Protein AF-A0A2R6IE33-F1 (afdb_monomer_lite)

Foldseek 3Di:
DPLQVVLQVVCVVVVHPGSVVQVVVVCCVVPVADDPPDQAEAEDCDDDDDDPRYHYQHDDLVDPVSLVVVCVVLVLDVAADDQEQEEPDADDDPVPLVVRQVRQLVSLVSSVVSCLRRHAFFHKYKGKGADDDCVVVSQVVLVQFAVDWDKADDPNDDPPGSIIMIMGGGGAPDPDDAFDKDKFAQADADPVGWTWGQDVHATETERPDDHGDIFTWGWHAGGRRYTYTYGPDDD

Sequence (235 aa):
MARRDEYYNRAKQEGYRSRAAYKLRQLDREADLIDPGDTVVDLGRQRIDPIDGVETVRGDMTEADTRERVAEAVGAGEDPVVDVVLSDMAPNMTGEYSLDHARSIHLARQAFDTALTVLGPGGGFVAKVFDGQDLKEFERDVDREFEYVRRIRPDATREESSELYLVGKGRLTAPVRPGQEREVEIVDTGSEGDGIAKPEGYTLFVPGAEEGETRRVRVTDVKPNFGFAEPIDGE

pLDDT: mean 91.8, std 9.09, range [35.31, 98.69]

Structure (mmCIF, N/CA/C/O backbone):
data_AF-A0A2R6IE33-F1
#
_entry.id   AF-A0A2R6IE33-F1
#
loop_
_atom_site.group_PDB
_atom_site.id
_atom_site.type_symbol
_atom_site.label_atom_id
_atom_site.label_alt_id
_atom_site.label_comp_id
_atom_site.label_asym_id
_atom_site.label_entity_id
_atom_site.label_seq_id
_atom_site.pdbx_PDB_ins_code
_atom_site.Cartn_x
_atom_site.Cartn_y
_atom_site.Cartn_z
_atom_site.occupancy
_atom_site.B_iso_or_equiv
_atom_site.auth_seq_id
_atom_site.auth_comp_id
_atom_site.auth_asym_id
_atom_site.auth_atom_id
_atom_site.pdbx_PDB_model_num
ATOM 1 N N . MET A 1 1 ? 28.873 -10.476 -16.774 1.00 47.94 1 MET A N 1
ATOM 2 C CA . MET A 1 1 ? 28.134 -10.665 -18.053 1.00 47.94 1 MET A CA 1
ATOM 3 C C . MET A 1 1 ? 27.139 -11.842 -18.048 1.00 47.94 1 MET A C 1
ATOM 5 O O . MET A 1 1 ? 26.442 -11.988 -19.034 1.00 47.94 1 MET A O 1
ATOM 9 N N . ALA A 1 2 ? 26.984 -12.642 -16.978 1.00 55.38 2 ALA A N 1
ATOM 10 C CA . ALA A 1 2 ? 26.231 -13.910 -17.055 1.00 55.38 2 ALA A CA 1
ATOM 11 C C . ALA A 1 2 ? 24.725 -13.848 -16.681 1.00 55.38 2 ALA A C 1
ATOM 13 O O . ALA A 1 2 ? 23.913 -14.472 -17.350 1.00 55.38 2 ALA A O 1
ATOM 14 N N . ARG A 1 3 ? 24.313 -13.067 -15.667 1.00 57.12 3 ARG A N 1
ATOM 15 C CA . ARG A 1 3 ? 22.931 -13.111 -15.120 1.00 57.12 3 ARG A CA 1
ATOM 16 C C . ARG A 1 3 ? 21.904 -12.262 -15.893 1.00 57.12 3 ARG A C 1
ATOM 18 O O . ARG A 1 3 ? 20.715 -12.569 -15.921 1.00 57.12 3 ARG A O 1
ATOM 25 N N . ARG A 1 4 ? 22.353 -11.174 -16.540 1.00 57.22 4 ARG A N 1
ATOM 26 C CA . ARG A 1 4 ? 21.491 -10.256 -17.319 1.00 57.22 4 ARG A CA 1
ATOM 27 C C . ARG A 1 4 ? 20.889 -10.948 -18.537 1.00 57.22 4 ARG A C 1
ATOM 29 O O . ARG A 1 4 ? 19.701 -10.779 -18.812 1.00 57.22 4 ARG A O 1
ATOM 36 N N . ASP A 1 5 ? 21.733 -11.683 -19.246 1.00 67.56 5 ASP A N 1
ATOM 37 C CA . ASP A 1 5 ? 21.369 -12.316 -20.503 1.00 67.56 5 ASP A CA 1
ATOM 38 C C . ASP A 1 5 ? 20.505 -13.558 -20.232 1.00 67.56 5 ASP A C 1
ATOM 40 O O . ASP A 1 5 ? 19.592 -13.829 -21.001 1.00 67.56 5 ASP A O 1
ATOM 44 N N . GLU A 1 6 ? 20.675 -14.230 -19.085 1.00 82.12 6 GLU A N 1
ATOM 45 C CA . GLU A 1 6 ? 19.823 -15.348 -18.658 1.00 82.12 6 GLU A CA 1
ATOM 46 C C . GLU A 1 6 ? 18.347 -14.942 -18.520 1.00 82.12 6 GLU A C 1
ATOM 48 O O . GLU A 1 6 ? 17.508 -15.451 -19.260 1.00 82.12 6 GLU A O 1
ATOM 53 N N . TYR A 1 7 ? 18.012 -13.991 -17.636 1.00 83.31 7 TYR A N 1
ATOM 54 C CA . TYR A 1 7 ? 16.610 -13.598 -17.426 1.00 83.31 7 TYR A CA 1
ATOM 55 C C . TYR A 1 7 ? 15.988 -12.924 -18.653 1.00 83.31 7 TYR A C 1
ATOM 57 O O . TYR A 1 7 ? 14.787 -13.055 -18.880 1.00 83.31 7 TYR A O 1
ATOM 65 N N . TYR A 1 8 ? 16.782 -12.207 -19.454 1.00 83.25 8 TYR A N 1
ATOM 66 C CA . TYR A 1 8 ? 16.303 -11.642 -20.717 1.00 83.25 8 TYR A CA 1
ATOM 67 C C . TYR A 1 8 ? 15.964 -12.742 -21.733 1.00 83.25 8 TYR A C 1
ATOM 69 O O . TYR A 1 8 ? 14.868 -12.751 -22.294 1.00 83.25 8 TYR A O 1
ATOM 77 N N . ASN A 1 9 ? 16.877 -13.696 -21.940 1.00 85.62 9 ASN A N 1
ATOM 78 C CA . ASN A 1 9 ? 16.670 -14.805 -22.868 1.00 85.62 9 ASN A CA 1
ATOM 79 C C . ASN A 1 9 ? 15.521 -15.703 -22.414 1.00 85.62 9 ASN A C 1
ATOM 81 O O . ASN A 1 9 ? 14.743 -16.162 -23.248 1.00 85.62 9 ASN A O 1
ATOM 85 N N . ARG A 1 10 ? 15.400 -15.932 -21.104 1.00 88.62 10 ARG A N 1
ATOM 86 C CA . ARG A 1 10 ? 14.319 -16.718 -20.515 1.00 88.62 10 ARG A CA 1
ATOM 87 C C . ARG A 1 10 ? 12.966 -16.028 -20.680 1.00 88.62 10 ARG A C 1
ATOM 89 O O . ARG A 1 10 ? 12.035 -16.667 -21.151 1.00 88.62 10 ARG A O 1
ATOM 96 N N . ALA A 1 11 ? 12.889 -14.716 -20.424 1.00 89.75 11 ALA A N 1
ATOM 97 C CA . ALA A 1 11 ? 11.672 -13.935 -20.657 1.00 89.75 11 ALA A CA 1
ATOM 98 C C . ALA A 1 11 ? 11.198 -14.074 -22.107 1.00 89.75 11 ALA A C 1
ATOM 100 O O . ALA A 1 11 ? 10.036 -14.373 -22.351 1.00 89.75 11 ALA A O 1
ATOM 101 N N . LYS A 1 12 ? 12.121 -13.940 -23.067 1.00 87.31 12 LYS A N 1
ATOM 102 C CA . LYS A 1 12 ? 11.813 -14.087 -24.492 1.00 87.31 12 LYS A CA 1
ATOM 103 C C . LYS A 1 12 ? 11.342 -15.502 -24.857 1.00 87.31 12 LYS A C 1
ATOM 105 O O . LYS A 1 12 ? 10.429 -15.632 -25.663 1.00 87.31 12 LYS A O 1
ATOM 110 N N . GLN A 1 13 ? 11.955 -16.543 -24.287 1.00 91.25 13 GLN A N 1
ATOM 111 C CA . GLN A 1 13 ? 11.557 -17.943 -24.507 1.00 91.25 13 GLN A CA 1
ATOM 112 C C . GLN A 1 13 ? 10.179 -18.262 -23.913 1.00 91.25 13 GLN A C 1
ATOM 114 O O . GLN A 1 13 ? 9.416 -19.004 -24.520 1.00 91.25 13 GLN A O 1
ATOM 119 N N . GLU A 1 14 ? 9.858 -17.684 -22.756 1.0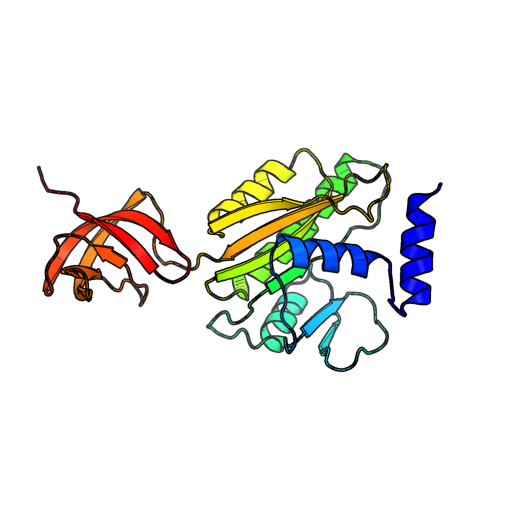0 92.19 14 GLU A N 1
ATOM 120 C CA . GLU A 1 14 ? 8.578 -17.864 -22.057 1.00 92.19 14 GLU A CA 1
ATOM 121 C C . GLU A 1 14 ? 7.487 -16.885 -22.547 1.00 92.19 14 GLU A C 1
ATOM 123 O O . GLU A 1 14 ? 6.371 -16.903 -22.039 1.00 92.19 14 GLU A O 1
ATOM 128 N N . GLY A 1 15 ? 7.782 -16.037 -23.542 1.00 90.06 15 GLY A N 1
ATOM 129 C CA . GLY A 1 15 ? 6.819 -15.098 -24.131 1.00 90.06 15 GLY A CA 1
ATOM 130 C C . GLY A 1 15 ? 6.556 -13.830 -23.309 1.00 90.06 15 GLY A C 1
ATOM 131 O O . GLY A 1 15 ? 5.663 -13.054 -23.644 1.00 90.06 15 GLY A O 1
ATOM 132 N N . TYR A 1 16 ? 7.336 -13.570 -22.257 1.00 91.62 16 TYR A N 1
ATOM 133 C CA . TYR A 1 16 ? 7.242 -12.333 -21.486 1.00 91.62 16 TYR A CA 1
ATOM 134 C C . TYR A 1 16 ? 7.828 -11.141 -22.249 1.00 91.62 16 TYR A C 1
ATOM 136 O O . TYR A 1 16 ? 8.887 -11.219 -22.876 1.00 91.62 16 TYR A O 1
ATOM 144 N N . ARG A 1 17 ? 7.179 -9.980 -22.103 1.00 89.94 17 ARG A N 1
ATOM 145 C CA . ARG A 1 17 ? 7.612 -8.710 -22.716 1.00 89.94 17 ARG A CA 1
ATOM 146 C C . ARG A 1 17 ? 8.948 -8.204 -22.172 1.00 89.94 17 ARG A C 1
ATOM 148 O O . ARG A 1 17 ? 9.678 -7.506 -22.871 1.00 89.94 17 ARG A O 1
ATOM 155 N N . SER A 1 18 ? 9.276 -8.525 -20.919 1.00 89.50 18 SER A N 1
ATOM 156 C CA . SER A 1 18 ? 10.546 -8.145 -20.303 1.00 89.50 18 SER A CA 1
ATOM 157 C C . SER A 1 18 ? 10.909 -9.056 -19.128 1.00 89.50 18 SER A C 1
ATOM 159 O O . SER A 1 18 ? 10.069 -9.759 -18.569 1.00 89.50 18 SER A O 1
ATOM 161 N N . ARG A 1 19 ? 12.171 -8.983 -18.686 1.00 88.38 19 ARG A N 1
ATOM 162 C CA . ARG A 1 19 ? 12.639 -9.668 -17.469 1.00 88.38 19 ARG A CA 1
ATOM 163 C C . ARG A 1 19 ? 12.003 -9.149 -16.172 1.00 88.38 19 ARG A C 1
ATOM 165 O O . ARG A 1 19 ? 12.166 -9.796 -15.143 1.00 88.38 19 ARG A O 1
ATOM 172 N N . ALA A 1 20 ? 11.324 -7.995 -16.197 1.00 89.38 20 ALA A N 1
ATOM 173 C CA . ALA A 1 20 ? 10.632 -7.465 -15.021 1.00 89.38 20 ALA A CA 1
ATOM 174 C C . ALA A 1 20 ? 9.531 -8.422 -14.537 1.00 89.38 20 ALA A C 1
ATOM 176 O O . ALA A 1 20 ? 9.286 -8.494 -13.339 1.00 89.38 20 ALA A O 1
ATOM 177 N N . ALA A 1 21 ? 8.986 -9.260 -15.429 1.00 91.88 21 ALA A N 1
ATOM 178 C CA . ALA A 1 21 ? 8.075 -10.341 -15.061 1.00 91.88 21 ALA A CA 1
ATOM 179 C C . ALA A 1 21 ? 8.658 -11.271 -13.977 1.00 91.88 21 ALA A C 1
ATOM 181 O O . ALA A 1 21 ? 7.942 -11.677 -13.068 1.00 91.88 21 ALA A O 1
ATOM 182 N N . TYR A 1 22 ? 9.965 -11.569 -13.997 1.00 91.44 22 TYR A N 1
ATOM 183 C CA . TYR A 1 22 ? 10.589 -12.385 -12.944 1.00 91.44 22 TYR A CA 1
ATOM 184 C C . TYR A 1 22 ? 10.709 -11.654 -11.611 1.00 91.44 22 TYR A C 1
ATOM 186 O O . TYR A 1 22 ? 10.635 -12.300 -10.570 1.00 91.44 22 TYR A O 1
ATOM 194 N N . LYS A 1 23 ? 10.882 -10.327 -11.639 1.00 91.25 23 LYS A N 1
ATOM 195 C CA . LYS A 1 23 ? 10.888 -9.510 -10.423 1.00 91.25 23 LYS A CA 1
ATOM 196 C C . LYS A 1 23 ? 9.501 -9.524 -9.794 1.00 91.25 23 LYS A C 1
ATOM 198 O O . LYS A 1 23 ? 9.392 -9.848 -8.623 1.00 91.25 23 LYS A O 1
ATOM 203 N N . LEU A 1 24 ? 8.456 -9.290 -10.593 1.00 92.75 24 LEU A N 1
ATOM 204 C CA . LEU A 1 24 ? 7.069 -9.372 -10.136 1.00 92.75 24 LEU A CA 1
ATOM 205 C C . LEU A 1 24 ? 6.745 -10.747 -9.541 1.00 92.75 24 LEU A C 1
ATOM 207 O O . LEU A 1 24 ? 6.270 -10.821 -8.420 1.00 92.75 24 LEU A O 1
ATOM 211 N N . ARG A 1 25 ? 7.099 -11.841 -10.228 1.00 93.25 25 ARG A N 1
ATOM 212 C CA . ARG A 1 25 ? 6.894 -13.208 -9.709 1.00 93.25 25 ARG A CA 1
ATOM 213 C C . ARG A 1 25 ? 7.647 -13.497 -8.411 1.00 93.25 25 ARG A C 1
ATOM 215 O O . ARG A 1 25 ? 7.247 -14.381 -7.660 1.00 93.25 25 ARG A O 1
ATOM 222 N N . GLN A 1 26 ? 8.785 -12.844 -8.189 1.00 93.81 26 GLN A N 1
ATOM 223 C CA . GLN A 1 26 ? 9.501 -12.946 -6.923 1.00 93.81 26 GLN A CA 1
ATOM 224 C C . GLN A 1 26 ? 8.787 -12.140 -5.834 1.00 93.81 26 GLN A C 1
ATOM 226 O O . GLN A 1 26 ? 8.552 -12.681 -4.761 1.00 93.81 26 GLN A O 1
ATOM 231 N N . LEU A 1 27 ? 8.430 -10.886 -6.123 1.00 94.94 27 LEU A N 1
ATOM 232 C CA . LEU A 1 27 ? 7.709 -10.009 -5.199 1.00 94.94 27 LEU A CA 1
ATOM 233 C C . LEU A 1 27 ? 6.406 -10.652 -4.738 1.00 94.94 27 LEU A C 1
ATOM 235 O O . LEU A 1 27 ? 6.153 -10.702 -3.543 1.00 94.94 27 LEU A O 1
ATOM 239 N N . ASP A 1 28 ? 5.641 -11.198 -5.676 1.00 95.62 28 ASP A N 1
ATOM 240 C CA . ASP A 1 28 ? 4.392 -11.897 -5.408 1.00 95.62 28 ASP A CA 1
ATOM 241 C C . ASP A 1 28 ? 4.605 -13.139 -4.530 1.00 95.62 28 ASP A C 1
ATOM 243 O O . ASP A 1 28 ? 4.005 -13.256 -3.472 1.00 95.62 28 ASP A O 1
ATOM 247 N N . ARG A 1 29 ? 5.581 -14.001 -4.851 1.00 95.19 29 ARG A N 1
ATOM 248 C CA . ARG A 1 29 ? 5.913 -15.157 -3.993 1.00 95.19 29 ARG A CA 1
ATOM 249 C C . ARG A 1 29 ? 6.292 -14.756 -2.568 1.00 95.19 29 ARG A C 1
ATOM 251 O O . ARG A 1 29 ? 6.044 -15.504 -1.629 1.00 95.19 29 ARG A O 1
ATOM 258 N N . GLU A 1 30 ? 6.992 -13.638 -2.414 1.00 94.62 30 GLU A N 1
ATOM 259 C CA . GLU A 1 30 ? 7.445 -13.193 -1.104 1.00 94.62 30 GLU A CA 1
ATOM 260 C C . GLU A 1 30 ? 6.333 -12.481 -0.330 1.00 94.62 30 GLU A C 1
ATOM 262 O O . GLU A 1 30 ? 6.313 -12.587 0.899 1.00 94.62 30 GLU A O 1
ATOM 267 N N . ALA A 1 31 ? 5.483 -11.697 -1.001 1.00 94.44 31 ALA A N 1
ATOM 268 C CA . ALA A 1 31 ? 4.577 -10.715 -0.398 1.00 94.44 31 ALA A CA 1
ATOM 269 C C . ALA A 1 31 ? 3.081 -10.983 -0.615 1.00 94.44 31 ALA A C 1
ATOM 271 O O . ALA A 1 31 ? 2.283 -10.224 -0.064 1.00 94.44 31 ALA A O 1
ATOM 272 N N . ASP A 1 32 ? 2.731 -12.027 -1.367 1.00 95.31 32 ASP A N 1
ATOM 273 C CA . ASP A 1 32 ? 1.362 -12.477 -1.635 1.00 95.31 32 ASP A CA 1
ATOM 274 C C . ASP A 1 32 ? 0.508 -11.319 -2.167 1.00 95.31 32 ASP A C 1
ATOM 276 O O . ASP A 1 32 ? -0.235 -10.681 -1.420 1.00 95.31 32 ASP A O 1
ATOM 280 N N . LEU A 1 33 ? 0.791 -10.891 -3.401 1.00 93.81 33 LEU A N 1
ATOM 281 C CA . LEU A 1 33 ? 0.311 -9.608 -3.925 1.00 93.81 33 LEU A CA 1
ATOM 282 C C . LEU A 1 33 ? -0.901 -9.766 -4.830 1.00 93.81 33 LEU A C 1
ATOM 284 O O . LEU A 1 33 ? -1.775 -8.913 -4.789 1.00 93.81 33 LEU A O 1
ATOM 288 N N . ILE A 1 34 ? -0.904 -10.773 -5.693 1.00 94.75 34 ILE A N 1
ATOM 289 C CA . ILE A 1 34 ? -1.909 -10.900 -6.746 1.00 94.75 34 ILE A CA 1
ATOM 290 C C . ILE A 1 34 ? -2.438 -12.324 -6.814 1.00 94.75 34 ILE A C 1
ATOM 292 O O . ILE A 1 34 ? -1.691 -13.288 -6.642 1.00 94.75 34 ILE A O 1
ATOM 296 N N . ASP A 1 35 ? -3.712 -12.447 -7.158 1.00 93.12 35 ASP A N 1
ATOM 297 C CA . ASP A 1 35 ? -4.422 -13.708 -7.254 1.00 93.12 35 ASP A CA 1
ATOM 298 C C . ASP A 1 35 ? -4.910 -13.995 -8.686 1.00 93.12 35 ASP A C 1
ATOM 300 O O . ASP A 1 35 ? -5.157 -13.099 -9.505 1.00 93.12 35 ASP A O 1
ATOM 304 N N . PRO A 1 36 ? -5.062 -15.279 -9.059 1.00 92.62 36 PRO A N 1
ATOM 305 C CA . PRO A 1 36 ? -5.706 -15.636 -10.313 1.00 92.62 36 PRO A CA 1
ATOM 306 C C . PRO A 1 36 ? -7.150 -15.121 -10.369 1.00 92.62 36 PRO A C 1
ATOM 308 O O . PRO A 1 36 ? -8.004 -15.559 -9.603 1.00 92.62 36 PRO A O 1
ATOM 311 N N . GLY A 1 37 ? -7.440 -14.271 -11.355 1.00 91.94 37 GLY A N 1
ATOM 312 C CA . GLY A 1 37 ? -8.767 -13.678 -11.549 1.00 91.94 37 GLY A CA 1
ATOM 313 C C . GLY A 1 37 ? -8.832 -12.189 -11.218 1.00 91.94 37 GLY A C 1
ATOM 314 O O . GLY A 1 37 ? -9.854 -11.572 -11.517 1.00 91.94 37 GLY A O 1
ATOM 315 N N . ASP A 1 38 ? -7.750 -11.616 -10.686 1.00 94.25 38 ASP A N 1
ATOM 316 C CA . ASP A 1 38 ? -7.640 -10.179 -10.455 1.00 94.25 38 ASP A CA 1
ATOM 317 C C . ASP A 1 38 ? -7.914 -9.370 -11.725 1.00 94.25 38 ASP A C 1
ATOM 319 O O . ASP A 1 38 ? -7.494 -9.715 -12.836 1.00 94.25 38 ASP A O 1
ATOM 323 N N . THR A 1 39 ? -8.603 -8.246 -11.539 1.00 94.56 39 THR A N 1
ATOM 324 C CA . THR A 1 39 ? -8.781 -7.240 -12.586 1.00 94.56 39 THR A CA 1
ATOM 325 C C . THR A 1 39 ? -7.565 -6.323 -12.605 1.00 94.56 39 THR A C 1
ATOM 327 O O . THR A 1 39 ? -7.161 -5.800 -11.571 1.00 94.56 39 THR A O 1
ATOM 330 N N . VAL A 1 40 ? -6.979 -6.110 -13.785 1.00 95.81 40 VAL A N 1
ATOM 331 C CA . VAL A 1 40 ? -5.739 -5.338 -13.922 1.00 95.81 40 VAL A CA 1
ATOM 332 C C . VAL A 1 40 ? -5.986 -4.056 -14.706 1.00 95.81 40 VAL A C 1
ATOM 334 O O . VAL A 1 40 ? -6.411 -4.094 -15.862 1.00 95.81 40 VAL A O 1
ATOM 337 N N . VAL A 1 41 ? -5.624 -2.929 -14.091 1.00 96.44 41 VAL A N 1
ATOM 338 C CA . VAL A 1 41 ? -5.521 -1.620 -14.742 1.00 96.44 41 VAL A CA 1
ATOM 339 C C . VAL A 1 41 ? -4.046 -1.216 -14.801 1.00 96.44 41 VAL A C 1
ATOM 341 O O . VAL A 1 41 ? -3.394 -1.044 -13.774 1.00 96.44 41 VAL A O 1
ATOM 344 N N . ASP A 1 42 ? -3.505 -1.077 -16.009 1.00 96.06 42 ASP A N 1
ATOM 345 C CA . ASP A 1 42 ? -2.132 -0.630 -16.261 1.00 96.06 42 ASP A CA 1
ATOM 346 C C . ASP A 1 42 ? -2.095 0.873 -16.559 1.00 96.06 42 ASP A C 1
ATOM 348 O O . ASP A 1 42 ? -2.857 1.369 -17.392 1.00 96.06 42 ASP A O 1
ATOM 352 N N . LEU A 1 43 ? -1.169 1.596 -15.925 1.00 95.50 43 LEU A N 1
ATOM 353 C CA . LEU A 1 43 ? -0.870 2.988 -16.256 1.00 95.50 43 LEU A CA 1
ATOM 354 C C . LEU A 1 43 ? 0.501 3.096 -16.926 1.00 95.50 43 LEU A C 1
ATOM 356 O O . LEU A 1 43 ? 1.530 2.766 -16.333 1.00 95.50 43 LEU A O 1
ATOM 360 N N . GLY A 1 44 ? 0.539 3.720 -18.105 1.00 93.62 44 GLY A N 1
ATOM 361 C CA . GLY A 1 44 ? 1.792 3.997 -18.801 1.00 93.62 44 GLY A CA 1
ATOM 362 C C . GLY A 1 44 ? 1.800 5.294 -19.607 1.00 93.62 44 GLY A C 1
ATOM 363 O O . GLY A 1 44 ? 0.835 5.653 -20.282 1.00 93.62 44 GLY A O 1
ATOM 364 N N . ARG A 1 45 ? 2.953 5.980 -19.629 1.00 92.00 45 ARG A N 1
ATOM 365 C CA . ARG A 1 45 ? 3.185 7.133 -20.528 1.00 92.00 45 ARG A CA 1
ATOM 366 C C . ARG A 1 45 ? 3.228 6.709 -22.000 1.00 92.00 45 ARG A C 1
ATOM 368 O O . ARG A 1 45 ? 2.773 7.423 -22.902 1.00 92.00 45 ARG A O 1
ATOM 375 N N . GLN A 1 46 ? 3.826 5.546 -22.251 1.00 90.81 46 GLN A N 1
ATOM 376 C CA . GLN A 1 46 ? 4.006 4.986 -23.585 1.00 90.81 46 GLN A CA 1
ATOM 377 C C . GLN A 1 46 ? 2.882 4.012 -23.908 1.00 90.81 46 GLN A C 1
ATOM 379 O O . GLN A 1 46 ? 2.392 3.299 -23.041 1.00 90.81 46 GLN A O 1
ATOM 384 N N . ARG A 1 47 ? 2.502 3.966 -25.184 1.00 90.50 47 ARG A N 1
ATOM 385 C CA . ARG A 1 47 ? 1.568 2.954 -25.666 1.00 90.50 47 ARG A CA 1
ATOM 386 C C . ARG A 1 47 ? 2.258 1.591 -25.647 1.00 90.50 47 ARG A C 1
ATOM 388 O O . ARG A 1 47 ? 3.355 1.465 -26.187 1.00 90.50 47 ARG A O 1
ATOM 395 N N . ILE A 1 48 ? 1.588 0.595 -25.085 1.00 90.19 48 ILE A N 1
ATOM 396 C CA . ILE A 1 48 ? 1.979 -0.812 -25.174 1.00 90.19 48 ILE A CA 1
ATOM 397 C C . ILE A 1 48 ? 1.025 -1.559 -26.106 1.00 90.19 48 ILE A C 1
ATOM 399 O O . ILE A 1 48 ? -0.087 -1.094 -26.372 1.00 90.19 48 ILE A O 1
ATOM 403 N N . ASP A 1 49 ? 1.458 -2.712 -26.610 1.00 91.56 49 ASP A N 1
ATOM 404 C CA . ASP A 1 49 ? 0.540 -3.629 -27.280 1.00 91.56 49 ASP A CA 1
ATOM 405 C C . ASP A 1 49 ? -0.539 -4.082 -26.281 1.00 91.56 49 ASP A C 1
ATOM 407 O O . ASP A 1 49 ? -0.208 -4.303 -25.109 1.00 91.56 49 ASP A O 1
ATOM 411 N N . PRO A 1 50 ? -1.805 -4.244 -26.697 1.00 91.94 50 PRO A N 1
ATOM 412 C CA . PRO A 1 50 ? -2.859 -4.720 -25.805 1.00 91.94 50 PRO A CA 1
ATOM 413 C C . PRO A 1 50 ? -2.485 -6.044 -25.129 1.00 91.94 50 PRO A C 1
ATOM 415 O O . PRO A 1 50 ? -1.779 -6.871 -25.713 1.00 91.94 50 PRO A O 1
ATOM 418 N N . ILE A 1 51 ? -2.924 -6.222 -23.886 1.00 92.00 51 ILE A N 1
ATOM 419 C CA . ILE A 1 51 ? -2.869 -7.494 -23.162 1.00 92.00 51 ILE A CA 1
ATOM 420 C C . ILE A 1 51 ? -4.318 -7.880 -22.884 1.00 92.00 51 ILE A C 1
ATOM 422 O O . ILE A 1 51 ? -5.085 -7.053 -22.394 1.00 92.00 51 ILE A O 1
ATOM 426 N N . ASP A 1 52 ? -4.699 -9.110 -23.220 1.00 92.69 52 ASP A N 1
ATOM 427 C CA . ASP A 1 52 ? -6.046 -9.605 -22.942 1.00 92.69 52 ASP A CA 1
ATOM 428 C C . ASP A 1 52 ? -6.345 -9.537 -21.437 1.00 92.69 52 ASP A C 1
ATOM 430 O O . ASP A 1 52 ? -5.536 -9.973 -20.618 1.00 92.69 52 ASP A O 1
ATOM 434 N N . GLY A 1 53 ? -7.505 -8.980 -21.081 1.00 91.88 53 GLY A N 1
ATOM 435 C CA . GLY A 1 53 ? -7.929 -8.820 -19.686 1.00 91.88 53 GLY A CA 1
ATOM 436 C C . GLY A 1 53 ? -7.283 -7.652 -18.930 1.00 91.88 53 GLY A C 1
ATOM 437 O O . GLY A 1 53 ? -7.512 -7.534 -17.733 1.00 91.88 53 GLY A O 1
ATOM 438 N N . VAL A 1 54 ? -6.505 -6.792 -19.602 1.00 94.75 54 VAL A N 1
ATOM 439 C CA . VAL A 1 54 ? -5.893 -5.601 -18.991 1.00 94.75 54 VAL A CA 1
ATOM 440 C C . VAL A 1 54 ? -6.497 -4.332 -19.579 1.00 94.75 54 VAL A C 1
ATOM 442 O O . VAL A 1 54 ? -6.418 -4.095 -20.788 1.00 94.75 54 VAL A O 1
ATOM 445 N N . GLU A 1 55 ? -7.051 -3.484 -18.719 1.00 95.12 55 GLU A N 1
ATOM 446 C CA . GLU A 1 55 ? -7.411 -2.119 -19.086 1.00 95.12 55 GLU A CA 1
ATOM 447 C C . GLU A 1 55 ? -6.170 -1.223 -19.012 1.00 95.12 55 GLU A C 1
ATOM 449 O O . GLU A 1 55 ? -5.381 -1.316 -18.078 1.00 95.12 55 GLU A O 1
ATOM 454 N N . THR A 1 56 ? -5.964 -0.354 -20.004 1.00 95.38 56 THR A N 1
ATOM 455 C CA . THR A 1 56 ? -4.781 0.519 -20.048 1.00 95.38 56 THR A CA 1
ATOM 456 C C . THR A 1 56 ? -5.176 1.987 -19.988 1.00 95.38 56 THR A C 1
ATOM 458 O O . THR A 1 56 ? -5.790 2.510 -20.925 1.00 95.38 56 THR A O 1
ATOM 461 N N . VAL A 1 57 ? -4.726 2.688 -18.954 1.00 95.12 57 VAL A N 1
ATOM 462 C CA . VAL A 1 57 ? -4.776 4.144 -18.861 1.00 95.12 57 VAL A CA 1
ATOM 463 C C . VAL A 1 57 ? -3.466 4.705 -19.403 1.00 95.12 57 VAL A C 1
ATOM 465 O O . VAL A 1 57 ? -2.369 4.394 -18.943 1.00 95.12 57 VAL A O 1
ATOM 468 N N . ARG A 1 58 ? -3.561 5.570 -20.414 1.00 95.56 58 ARG A N 1
ATOM 469 C CA . ARG A 1 58 ? -2.396 6.301 -20.917 1.00 95.56 58 ARG A CA 1
ATOM 470 C C . ARG A 1 58 ? -2.309 7.674 -20.273 1.00 95.56 58 ARG A C 1
ATOM 472 O O . ARG A 1 58 ? -3.250 8.464 -20.404 1.00 95.56 58 ARG A O 1
ATOM 479 N N . GLY A 1 59 ? -1.164 7.977 -19.677 1.00 95.12 59 GLY A N 1
ATOM 480 C CA . GLY A 1 59 ? -0.912 9.266 -19.048 1.00 95.12 59 GLY A CA 1
ATOM 481 C C . GLY A 1 59 ? 0.418 9.312 -18.313 1.00 95.12 59 GLY A C 1
ATOM 482 O O . GLY A 1 59 ? 1.175 8.339 -18.279 1.00 95.12 59 GLY A O 1
ATOM 483 N N . ASP A 1 60 ? 0.706 10.471 -17.744 1.00 94.12 60 ASP A N 1
ATOM 484 C CA . ASP A 1 60 ? 1.849 10.680 -16.877 1.00 94.12 60 ASP A CA 1
ATOM 485 C C . ASP A 1 60 ? 1.417 10.650 -15.409 1.00 94.12 60 ASP A C 1
ATOM 487 O 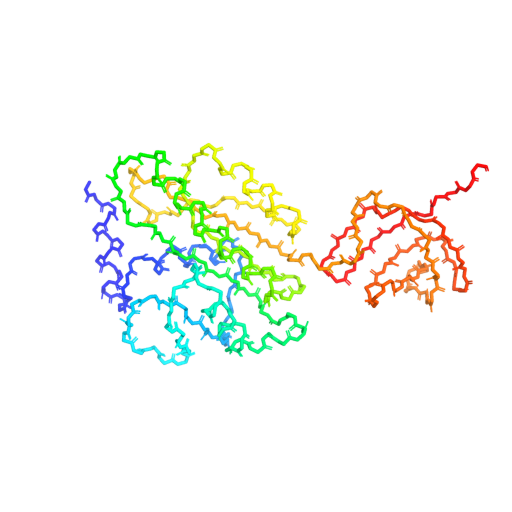O . ASP A 1 60 ? 0.665 11.509 -14.973 1.00 94.12 60 ASP A O 1
ATOM 491 N N . MET A 1 61 ? 1.931 9.698 -14.625 1.00 93.62 61 MET A N 1
ATOM 492 C CA . MET A 1 61 ? 1.623 9.576 -13.193 1.00 93.62 61 MET A CA 1
ATOM 493 C C . MET A 1 61 ? 1.941 10.843 -12.376 1.00 93.62 61 MET A C 1
ATOM 495 O O . MET A 1 61 ? 1.417 11.013 -11.280 1.00 93.62 61 MET A O 1
ATOM 499 N N . THR A 1 62 ? 2.799 11.741 -12.875 1.00 92.31 62 THR A N 1
ATOM 500 C CA . THR A 1 62 ? 3.070 13.018 -12.192 1.00 92.31 62 THR A CA 1
ATOM 501 C C . THR A 1 62 ? 1.969 14.064 -12.404 1.00 92.31 62 THR A C 1
ATOM 503 O O . THR A 1 62 ? 1.980 15.102 -11.749 1.00 92.31 62 THR A O 1
ATOM 506 N N . GLU A 1 63 ? 1.029 13.829 -13.321 1.00 94.75 63 GLU A N 1
ATOM 507 C CA . GLU A 1 63 ? -0.104 14.713 -13.600 1.00 94.75 63 GLU A CA 1
ATOM 508 C C . GLU A 1 63 ? -1.317 14.319 -12.740 1.00 94.75 63 GLU A C 1
ATOM 510 O O . GLU A 1 63 ? -1.615 13.138 -12.558 1.00 94.75 63 GLU A O 1
ATOM 515 N N . ALA A 1 64 ? -2.030 15.308 -12.194 1.00 92.56 64 ALA A N 1
ATOM 516 C CA . ALA A 1 64 ? -3.226 15.076 -11.376 1.00 92.56 64 ALA A CA 1
ATOM 517 C C . ALA A 1 64 ? -4.342 14.385 -12.178 1.00 92.56 64 ALA A C 1
ATOM 519 O O . ALA A 1 64 ? -4.776 13.307 -11.786 1.00 92.56 64 ALA A O 1
ATOM 520 N N . ASP A 1 65 ? -4.681 14.913 -13.356 1.00 94.81 65 ASP A N 1
ATOM 521 C CA . ASP A 1 65 ? -5.714 14.367 -14.247 1.00 94.81 65 ASP A CA 1
ATOM 522 C C . ASP A 1 65 ? -5.456 12.896 -14.622 1.00 94.81 65 ASP A C 1
ATOM 524 O O . ASP A 1 65 ? -6.380 12.106 -14.810 1.00 94.81 65 ASP A O 1
ATOM 528 N N . THR A 1 66 ? -4.185 12.488 -14.736 1.00 95.38 66 THR A N 1
ATOM 529 C CA . THR A 1 66 ? -3.845 11.081 -14.991 1.00 95.38 66 THR A CA 1
ATOM 530 C C . THR A 1 66 ? -4.197 10.203 -13.791 1.00 95.38 66 THR A C 1
ATOM 532 O O . THR A 1 66 ? -4.730 9.111 -13.981 1.00 95.38 66 THR A O 1
ATOM 535 N N . ARG A 1 67 ? -3.920 10.662 -12.567 1.00 92.94 67 ARG A N 1
ATOM 536 C CA . ARG A 1 67 ? -4.246 9.928 -11.336 1.00 92.94 67 ARG A CA 1
ATOM 537 C C . ARG A 1 67 ? -5.753 9.845 -11.108 1.00 92.94 67 ARG A C 1
ATOM 539 O O . ARG A 1 67 ? -6.234 8.784 -10.729 1.00 92.94 67 ARG A O 1
ATOM 546 N N . GLU A 1 68 ? -6.491 10.908 -11.422 1.00 92.00 68 GLU A N 1
ATOM 547 C CA . GLU A 1 68 ? -7.961 10.912 -11.393 1.00 92.00 68 GLU A CA 1
ATOM 548 C C . GLU A 1 68 ? -8.538 9.864 -12.350 1.00 92.00 68 GLU A C 1
ATOM 550 O O . GLU A 1 68 ? -9.336 9.026 -11.945 1.00 92.00 68 GLU A O 1
ATOM 555 N N . ARG A 1 69 ? -8.042 9.807 -13.591 1.00 94.06 69 ARG A N 1
ATOM 556 C CA . ARG A 1 69 ? -8.465 8.788 -14.567 1.00 94.06 69 ARG A CA 1
ATOM 557 C C . ARG A 1 69 ? -8.135 7.358 -14.142 1.00 94.06 69 ARG A C 1
ATOM 559 O O . ARG A 1 69 ? -8.851 6.438 -14.522 1.00 94.06 69 ARG A O 1
ATOM 566 N N . VAL A 1 70 ? -7.044 7.149 -13.402 1.00 94.00 70 VAL A N 1
ATOM 567 C C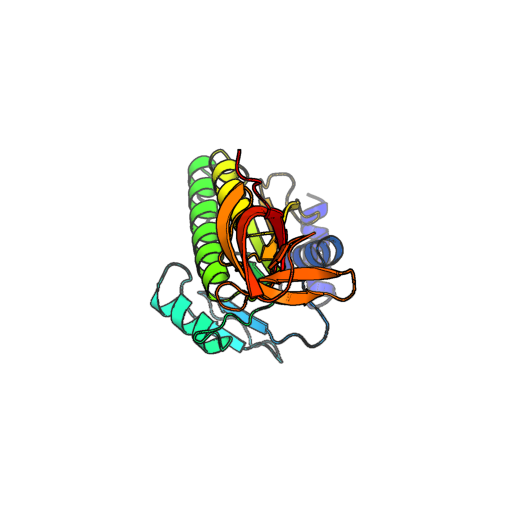A . VAL A 1 70 ? -6.734 5.831 -12.822 1.00 94.00 70 VAL A CA 1
ATOM 568 C C . VAL A 1 70 ? -7.740 5.485 -11.732 1.00 94.00 70 VAL A C 1
ATOM 570 O O . VAL A 1 70 ? -8.250 4.371 -11.748 1.00 94.00 70 VAL A O 1
ATOM 573 N N . ALA A 1 71 ? -8.050 6.423 -10.832 1.00 92.25 71 ALA A N 1
ATOM 574 C CA . ALA A 1 71 ? -9.056 6.227 -9.790 1.00 92.25 71 ALA A CA 1
ATOM 575 C C . ALA A 1 71 ? -10.435 5.895 -10.390 1.00 92.25 71 ALA A C 1
ATOM 577 O O . ALA A 1 71 ? -11.067 4.925 -9.979 1.00 92.25 71 ALA A O 1
ATOM 578 N N . GLU A 1 72 ? -10.851 6.615 -11.435 1.00 91.88 72 GLU A N 1
ATOM 579 C CA . GLU A 1 72 ? -12.081 6.318 -12.178 1.00 91.88 72 GLU A CA 1
ATOM 580 C C . GLU A 1 72 ? -12.062 4.914 -12.802 1.00 91.88 72 GLU A C 1
ATOM 582 O O . GLU A 1 72 ? -13.033 4.170 -12.666 1.00 91.88 72 GLU A O 1
ATOM 587 N N . ALA A 1 73 ? -10.959 4.530 -13.457 1.00 92.94 73 ALA A N 1
ATOM 588 C CA . ALA A 1 73 ? -10.831 3.233 -14.127 1.00 92.94 73 ALA A CA 1
ATOM 589 C C . ALA A 1 73 ? -10.896 2.047 -13.151 1.00 92.94 73 ALA A C 1
ATOM 591 O O . ALA A 1 73 ? -11.470 1.011 -13.472 1.00 92.94 73 ALA A O 1
ATOM 592 N N . VAL A 1 74 ? -10.342 2.198 -11.944 1.00 93.19 74 VAL A N 1
ATOM 593 C CA . VAL A 1 74 ? -10.422 1.165 -10.895 1.00 93.19 74 VAL A CA 1
ATOM 594 C C . VAL A 1 74 ? -11.722 1.232 -10.086 1.00 93.19 74 VAL A C 1
ATOM 596 O O . VAL A 1 74 ? -11.906 0.444 -9.165 1.00 93.19 74 VAL A O 1
ATOM 599 N N . GLY A 1 75 ? -12.624 2.167 -10.405 1.00 89.06 75 GLY A N 1
ATOM 600 C CA . GLY A 1 75 ? -13.877 2.354 -9.677 1.00 89.06 75 GLY A CA 1
ATOM 601 C C . GLY A 1 75 ? -13.698 2.908 -8.260 1.00 89.06 75 GLY A C 1
ATOM 602 O O . GLY A 1 75 ? -14.600 2.754 -7.439 1.00 89.06 75 GLY A O 1
ATOM 603 N N . ALA A 1 76 ? -12.563 3.552 -7.967 1.00 78.94 76 ALA A N 1
ATOM 604 C CA . ALA A 1 76 ? -12.355 4.277 -6.720 1.00 78.94 76 ALA A CA 1
ATOM 605 C C . ALA A 1 76 ? -13.201 5.560 -6.756 1.00 78.94 76 ALA A C 1
ATOM 607 O O . ALA A 1 76 ? -12.811 6.572 -7.336 1.00 78.94 76 ALA A O 1
ATOM 608 N N . GLY A 1 77 ? -14.412 5.465 -6.205 1.00 74.06 77 GLY A N 1
ATOM 609 C CA . GLY A 1 77 ? -15.293 6.599 -5.944 1.00 74.06 77 GLY A CA 1
ATOM 610 C C . GLY A 1 77 ? -14.943 7.248 -4.607 1.00 74.06 77 GLY A C 1
ATOM 611 O O . GLY A 1 77 ? -13.802 7.634 -4.372 1.00 74.06 77 GLY A O 1
ATOM 612 N N . GLU A 1 78 ? -15.928 7.352 -3.716 1.00 72.88 78 GLU A N 1
ATOM 613 C CA . GLU A 1 78 ? -15.697 7.795 -2.331 1.00 72.88 78 GLU A CA 1
ATOM 614 C C . GLU A 1 78 ? -15.027 6.701 -1.478 1.00 72.88 78 GLU A C 1
ATOM 616 O O . GLU A 1 78 ? -14.315 7.017 -0.527 1.00 72.88 78 GLU A O 1
ATOM 621 N N . ASP A 1 79 ? -15.199 5.431 -1.859 1.00 78.88 79 ASP A N 1
ATOM 622 C CA . ASP A 1 79 ? -14.666 4.268 -1.152 1.00 78.88 79 ASP A CA 1
ATOM 623 C C . ASP A 1 79 ? -13.472 3.650 -1.908 1.00 78.88 79 ASP A C 1
ATOM 625 O O . ASP A 1 79 ? -13.610 3.270 -3.078 1.00 78.88 79 ASP A O 1
ATOM 629 N N . PRO A 1 80 ? -12.297 3.513 -1.268 1.00 80.44 80 PRO A N 1
ATOM 630 C CA . PRO A 1 80 ? -11.155 2.807 -1.843 1.00 80.44 80 PRO A CA 1
ATOM 631 C C . PRO A 1 80 ? -11.425 1.298 -1.983 1.00 80.44 80 PRO A C 1
ATOM 633 O O . PRO A 1 80 ? -11.779 0.630 -1.011 1.00 80.44 80 PRO A O 1
ATOM 636 N N . VAL A 1 81 ? -11.225 0.754 -3.187 1.00 87.62 81 VAL A N 1
ATOM 637 C CA . VAL A 1 81 ? -11.580 -0.638 -3.550 1.00 87.62 81 VAL A CA 1
ATOM 638 C C . VAL A 1 81 ? -10.411 -1.465 -4.086 1.00 87.62 81 VAL A C 1
ATOM 640 O O . VAL A 1 81 ? -10.581 -2.644 -4.369 1.00 87.62 81 VAL A O 1
ATOM 643 N N . VAL A 1 82 ? -9.230 -0.868 -4.265 1.00 96.50 82 VAL A N 1
ATOM 644 C CA . VAL A 1 82 ? -8.089 -1.558 -4.881 1.00 96.50 82 VAL A CA 1
ATOM 645 C C . VAL A 1 82 ? -7.359 -2.412 -3.852 1.00 96.50 82 VAL A C 1
ATOM 647 O O . VAL A 1 82 ? -6.983 -1.920 -2.787 1.00 96.50 82 VAL A O 1
ATOM 650 N N . ASP A 1 83 ? -7.088 -3.665 -4.210 1.00 96.81 83 ASP A N 1
ATOM 651 C CA . ASP A 1 83 ? -6.347 -4.597 -3.360 1.00 96.81 83 ASP A CA 1
ATOM 652 C C . ASP A 1 83 ? -4.839 -4.349 -3.408 1.00 96.81 83 ASP A C 1
ATOM 654 O O . ASP A 1 83 ? -4.177 -4.372 -2.371 1.00 96.81 83 ASP A O 1
ATOM 658 N N . VAL A 1 84 ? -4.272 -4.071 -4.590 1.00 97.94 84 VAL A N 1
ATOM 659 C CA . VAL A 1 84 ? -2.833 -3.819 -4.750 1.00 97.94 84 VAL A CA 1
ATOM 660 C C . VAL A 1 84 ? -2.521 -2.707 -5.746 1.00 97.94 84 VAL A C 1
ATOM 662 O O . VAL A 1 84 ? -3.007 -2.686 -6.872 1.00 97.94 84 VAL A O 1
ATOM 665 N N . VAL A 1 85 ? -1.604 -1.819 -5.351 1.00 98.19 85 VAL A N 1
ATOM 666 C CA . VAL A 1 85 ? -0.951 -0.853 -6.242 1.00 98.19 85 VAL A CA 1
ATOM 667 C C . VAL A 1 85 ? 0.518 -1.220 -6.396 1.00 98.19 85 VAL A C 1
ATOM 669 O O . VAL A 1 85 ? 1.277 -1.226 -5.425 1.00 98.19 85 VAL A O 1
ATOM 672 N N . LEU A 1 86 ? 0.938 -1.480 -7.636 1.00 97.94 86 LEU A N 1
ATOM 673 C CA . LEU A 1 86 ? 2.316 -1.819 -7.977 1.00 97.94 86 LEU A CA 1
ATOM 674 C C . LEU A 1 86 ? 2.916 -0.813 -8.959 1.00 97.94 86 LEU A C 1
ATOM 676 O O . LEU A 1 86 ? 2.398 -0.591 -10.049 1.00 97.94 86 LEU A O 1
ATOM 680 N N . SER A 1 87 ? 4.066 -0.251 -8.600 1.00 97.12 87 SER A N 1
ATOM 681 C CA . SER A 1 87 ? 4.813 0.699 -9.417 1.00 97.12 87 SER A CA 1
ATOM 682 C C . SER A 1 87 ? 6.211 0.176 -9.731 1.00 97.12 87 SER A C 1
ATOM 684 O O . SER A 1 87 ? 7.103 0.169 -8.882 1.00 97.12 87 SER A O 1
ATOM 686 N N . ASP A 1 88 ? 6.426 -0.203 -10.993 1.00 94.94 88 ASP A N 1
ATOM 687 C CA . ASP A 1 88 ? 7.757 -0.444 -11.572 1.00 94.94 88 ASP A CA 1
ATOM 688 C C . ASP A 1 88 ? 8.269 0.795 -12.342 1.00 94.94 88 ASP A C 1
ATOM 690 O O . ASP A 1 88 ? 9.066 0.701 -13.281 1.00 94.94 88 ASP A O 1
ATOM 694 N N . MET A 1 89 ? 7.822 1.998 -11.969 1.00 94.69 89 MET A N 1
ATOM 695 C CA . MET A 1 89 ? 8.297 3.233 -12.596 1.00 94.69 89 MET A CA 1
ATOM 696 C C . MET A 1 89 ? 9.776 3.484 -12.277 1.00 94.69 89 MET A C 1
ATOM 698 O O . MET A 1 89 ? 10.247 3.262 -11.165 1.00 94.69 89 MET A O 1
ATOM 702 N N . ALA A 1 90 ? 10.526 3.966 -13.265 1.00 92.25 90 ALA A N 1
ATOM 703 C CA . ALA A 1 90 ? 11.892 4.450 -13.087 1.00 92.25 90 ALA A CA 1
ATOM 704 C C . ALA A 1 90 ? 12.093 5.732 -13.899 1.00 92.25 90 ALA A C 1
ATOM 706 O O . ALA A 1 90 ? 11.539 5.847 -14.997 1.00 92.25 90 ALA A O 1
ATOM 707 N N . PRO A 1 91 ? 12.908 6.678 -13.407 1.00 91.75 91 PRO A N 1
ATOM 708 C CA . PRO A 1 91 ? 13.303 7.823 -14.205 1.00 91.75 91 PRO A CA 1
ATOM 709 C C . PRO A 1 91 ? 14.281 7.404 -15.309 1.00 91.75 91 PRO A C 1
ATOM 711 O O . PRO A 1 91 ? 14.922 6.352 -15.248 1.00 91.75 91 PRO A O 1
ATOM 714 N N . ASN A 1 92 ? 14.450 8.271 -16.308 1.00 90.75 92 ASN A N 1
ATOM 715 C CA . ASN A 1 92 ? 15.596 8.164 -17.205 1.00 90.75 92 ASN A CA 1
ATOM 716 C C . ASN A 1 92 ? 16.880 8.395 -16.399 1.00 90.75 92 ASN A C 1
ATOM 718 O O . ASN A 1 92 ? 17.031 9.460 -15.794 1.00 90.75 92 ASN A O 1
ATOM 722 N N . MET A 1 93 ? 17.780 7.412 -16.431 1.00 89.88 93 MET A N 1
ATOM 723 C CA . MET A 1 93 ? 19.051 7.459 -15.709 1.00 89.88 93 MET A CA 1
ATOM 724 C C . MET A 1 93 ? 19.959 8.538 -16.294 1.00 89.88 93 MET A C 1
ATOM 726 O O . MET A 1 93 ? 20.215 8.551 -17.501 1.00 89.88 93 MET A O 1
ATOM 730 N N . THR A 1 94 ? 20.465 9.420 -15.442 1.00 90.00 94 THR A N 1
ATOM 731 C CA . THR A 1 94 ? 21.466 10.429 -15.802 1.00 90.00 94 THR A CA 1
ATOM 732 C C . THR A 1 94 ? 22.885 9.919 -15.578 1.00 90.00 94 THR A C 1
ATOM 734 O O . THR A 1 94 ? 23.816 10.441 -16.187 1.00 90.00 94 THR A O 1
ATOM 737 N N . GLY A 1 95 ? 23.047 8.897 -14.727 1.00 86.81 95 GLY A N 1
ATOM 738 C CA . GLY A 1 95 ? 24.342 8.397 -14.263 1.00 86.81 95 GLY A CA 1
ATOM 739 C C . GLY A 1 95 ? 24.848 9.110 -13.005 1.00 86.81 95 GLY A C 1
ATOM 740 O O . GLY A 1 95 ? 25.835 8.677 -12.415 1.00 86.81 95 GLY A O 1
ATOM 741 N N . GLU A 1 96 ? 24.161 10.166 -12.565 1.00 90.88 96 GLU A N 1
ATOM 742 C CA . GLU A 1 96 ? 24.418 10.851 -11.302 1.00 90.88 96 GLU A CA 1
ATOM 743 C C . GLU A 1 96 ? 23.554 10.208 -10.211 1.00 90.88 96 GLU A C 1
ATOM 745 O O . GLU A 1 96 ? 22.343 10.424 -10.149 1.00 90.88 96 GLU A O 1
ATOM 750 N N . TYR A 1 97 ? 24.187 9.424 -9.336 1.00 88.62 97 TYR A N 1
ATOM 751 C CA . TYR A 1 97 ? 23.504 8.600 -8.333 1.00 88.62 97 TYR A CA 1
ATOM 752 C C . TYR A 1 97 ? 22.474 9.370 -7.494 1.00 88.62 97 TYR A C 1
ATOM 754 O O . TYR A 1 97 ? 21.350 8.909 -7.311 1.00 88.62 97 TYR A O 1
ATOM 762 N N . SER A 1 98 ? 22.845 10.548 -6.988 1.00 92.12 98 SER A N 1
ATOM 763 C CA . SER A 1 98 ? 21.980 11.366 -6.129 1.00 92.12 98 SER A CA 1
ATOM 764 C C . SER A 1 98 ? 20.752 11.887 -6.877 1.00 92.12 98 SER A C 1
ATOM 766 O O . SER A 1 98 ? 19.643 11.854 -6.344 1.00 92.12 98 SER A O 1
ATOM 768 N N . LEU A 1 99 ? 20.928 12.323 -8.125 1.00 93.88 99 LEU A N 1
ATOM 769 C CA . LEU A 1 99 ? 19.839 12.820 -8.961 1.00 93.88 99 LEU A CA 1
ATOM 770 C C . LEU A 1 99 ? 18.898 11.687 -9.387 1.00 93.88 99 LEU A C 1
ATOM 772 O O . LEU A 1 99 ? 17.678 11.857 -9.348 1.00 93.88 99 LEU A O 1
ATOM 776 N N . ASP A 1 100 ? 19.449 10.535 -9.767 1.00 94.19 100 ASP A N 1
ATOM 777 C CA . ASP A 1 100 ? 18.668 9.353 -10.138 1.00 94.19 100 ASP A CA 1
ATOM 778 C C . ASP A 1 100 ? 17.874 8.812 -8.937 1.00 94.19 100 ASP A C 1
ATOM 780 O O . ASP A 1 100 ? 16.694 8.480 -9.076 1.00 94.19 100 ASP A O 1
ATOM 784 N N . HIS A 1 101 ? 18.473 8.815 -7.742 1.00 94.62 101 HIS A N 1
ATOM 785 C CA . HIS A 1 101 ? 17.791 8.501 -6.487 1.00 94.62 101 HIS A CA 1
ATOM 786 C C . HIS A 1 101 ? 16.627 9.461 -6.206 1.00 94.62 101 HIS A C 1
ATOM 788 O O . HIS A 1 101 ? 15.492 9.011 -6.043 1.00 94.62 101 HIS A O 1
ATOM 794 N N . ALA A 1 102 ? 16.873 10.774 -6.217 1.00 96.25 102 ALA A N 1
ATOM 795 C CA . ALA A 1 102 ? 15.844 11.773 -5.924 1.00 96.25 102 ALA A CA 1
ATOM 796 C C . ALA A 1 102 ? 14.648 11.669 -6.889 1.00 96.25 102 ALA A C 1
ATOM 798 O O . ALA A 1 102 ? 13.488 11.717 -6.476 1.00 96.25 102 ALA A O 1
ATOM 799 N N . ARG A 1 103 ? 14.915 11.452 -8.184 1.00 96.31 103 ARG A N 1
ATOM 800 C CA . ARG A 1 103 ? 13.866 11.239 -9.194 1.00 96.31 103 ARG A CA 1
ATOM 801 C C . ARG A 1 103 ? 13.100 9.935 -8.978 1.00 96.31 103 ARG A C 1
ATOM 803 O O . ARG A 1 103 ? 11.892 9.898 -9.201 1.00 96.31 103 ARG A O 1
ATOM 810 N N . SER A 1 104 ? 13.783 8.878 -8.546 1.00 97.00 104 SER A N 1
ATOM 811 C CA . SER A 1 104 ? 13.143 7.608 -8.209 1.00 97.00 104 SER A CA 1
ATOM 812 C C . SER A 1 104 ? 12.211 7.745 -7.005 1.00 97.00 104 SER A C 1
ATOM 814 O O . SER A 1 104 ? 11.082 7.266 -7.075 1.00 97.00 104 SER A O 1
ATOM 816 N N . ILE A 1 105 ? 12.640 8.432 -5.941 1.00 97.81 105 ILE A N 1
ATOM 817 C CA . ILE A 1 105 ? 11.798 8.699 -4.766 1.00 97.81 105 ILE A CA 1
ATOM 818 C C . ILE A 1 105 ? 10.602 9.574 -5.140 1.00 97.81 105 ILE A C 1
ATOM 820 O O . ILE A 1 105 ? 9.490 9.292 -4.706 1.00 97.81 105 ILE A O 1
ATOM 824 N N . HIS A 1 106 ? 10.786 10.585 -5.995 1.00 97.25 106 HIS A N 1
ATOM 825 C CA . HIS A 1 106 ? 9.674 11.407 -6.473 1.00 97.25 106 HIS A CA 1
ATOM 826 C C . HIS A 1 106 ? 8.587 10.572 -7.172 1.00 97.25 106 HIS A C 1
ATOM 828 O O . HIS A 1 106 ? 7.413 10.689 -6.826 1.00 97.25 106 HIS A O 1
ATOM 834 N N . LEU A 1 107 ? 8.966 9.686 -8.102 1.00 97.12 107 LEU A N 1
ATOM 835 C CA . LEU A 1 107 ? 8.012 8.799 -8.781 1.00 97.12 107 LEU A CA 1
ATOM 836 C C . LEU A 1 107 ? 7.334 7.821 -7.813 1.00 97.12 107 LEU A C 1
ATOM 838 O O . LEU A 1 107 ? 6.131 7.587 -7.923 1.00 97.12 107 LEU A O 1
ATOM 842 N N . ALA A 1 108 ? 8.083 7.272 -6.855 1.00 98.12 108 ALA A N 1
ATOM 843 C CA . ALA A 1 108 ? 7.530 6.382 -5.841 1.00 98.12 108 ALA A CA 1
ATOM 844 C C . ALA A 1 108 ? 6.535 7.102 -4.920 1.00 98.12 108 ALA A C 1
ATOM 846 O O . ALA A 1 108 ? 5.501 6.527 -4.596 1.00 98.12 108 ALA A O 1
ATOM 847 N N . ARG A 1 109 ? 6.784 8.373 -4.577 1.00 97.94 109 ARG A N 1
ATOM 848 C CA . ARG A 1 109 ? 5.828 9.212 -3.841 1.00 97.94 109 ARG A CA 1
ATOM 849 C C . ARG A 1 109 ? 4.549 9.463 -4.636 1.00 97.94 109 ARG A C 1
ATOM 851 O O . ARG A 1 109 ? 3.480 9.332 -4.069 1.00 97.94 109 ARG A O 1
ATOM 858 N N . GLN A 1 110 ? 4.623 9.720 -5.946 1.00 97.38 110 GLN A N 1
ATOM 859 C CA . GLN A 1 110 ? 3.402 9.866 -6.760 1.00 97.38 110 GLN A CA 1
ATOM 860 C C . GLN A 1 110 ? 2.577 8.572 -6.823 1.00 97.38 110 GLN A C 1
ATOM 862 O O . GLN A 1 110 ? 1.347 8.613 -6.762 1.00 97.38 110 GLN A O 1
ATOM 867 N N . ALA A 1 111 ? 3.247 7.419 -6.908 1.00 97.88 111 ALA A N 1
ATOM 868 C CA . ALA A 1 111 ? 2.577 6.126 -6.814 1.00 97.88 111 ALA A CA 1
ATOM 869 C C . ALA A 1 111 ? 1.959 5.906 -5.427 1.00 97.88 111 ALA A C 1
ATOM 871 O O . ALA A 1 111 ? 0.844 5.406 -5.341 1.00 97.88 111 ALA A O 1
ATOM 872 N N . PHE A 1 112 ? 2.662 6.300 -4.363 1.00 98.31 112 PHE A N 1
ATOM 873 C CA . PHE A 1 112 ? 2.175 6.206 -2.991 1.00 98.31 112 PHE A CA 1
ATOM 874 C C . PHE A 1 112 ? 0.954 7.094 -2.761 1.00 98.31 112 PHE A C 1
ATOM 876 O O . PHE A 1 112 ? -0.056 6.588 -2.301 1.00 98.31 112 PHE A O 1
ATOM 883 N N . ASP A 1 113 ? 0.989 8.364 -3.171 1.00 96.12 113 ASP A N 1
ATOM 884 C CA . ASP A 1 113 ? -0.157 9.277 -3.071 1.00 96.12 113 ASP A CA 1
ATOM 885 C C . ASP A 1 113 ? -1.388 8.694 -3.783 1.00 96.12 113 ASP A C 1
ATOM 887 O O . ASP A 1 113 ? -2.491 8.711 -3.249 1.00 96.12 113 ASP A O 1
ATOM 891 N N . THR A 1 114 ? -1.187 8.110 -4.969 1.00 95.62 114 THR A N 1
ATOM 892 C CA . THR A 1 114 ? -2.258 7.428 -5.713 1.00 95.62 114 THR A CA 1
ATOM 893 C C . THR A 1 114 ? -2.767 6.207 -4.949 1.00 95.62 114 THR A C 1
ATOM 895 O O . THR A 1 114 ? -3.972 6.014 -4.832 1.00 95.62 114 THR A O 1
ATOM 898 N N . ALA A 1 115 ? -1.859 5.406 -4.386 1.00 97.19 115 ALA A N 1
ATOM 899 C CA . ALA A 1 115 ? -2.203 4.261 -3.554 1.00 97.19 115 ALA A CA 1
ATOM 900 C C . ALA A 1 115 ? -3.009 4.676 -2.319 1.00 97.19 115 ALA A C 1
ATOM 902 O O . ALA A 1 115 ? -3.952 3.978 -1.957 1.00 97.19 115 ALA A O 1
ATOM 903 N N . LEU A 1 116 ? -2.695 5.825 -1.710 1.00 94.69 116 LEU A N 1
ATOM 904 C CA . LEU A 1 116 ? -3.437 6.319 -0.557 1.00 94.69 116 LEU A CA 1
ATOM 905 C C . LEU A 1 116 ? -4.900 6.629 -0.891 1.00 94.69 116 LEU A C 1
ATOM 907 O O . LEU A 1 116 ? -5.756 6.416 -0.032 1.00 94.69 116 LEU A O 1
ATOM 911 N N . THR A 1 117 ? -5.166 7.065 -2.123 1.00 93.12 117 THR A N 1
ATOM 912 C CA . THR A 1 117 ? -6.509 7.347 -2.642 1.00 93.12 117 THR A CA 1
ATOM 913 C C . THR A 1 117 ? -7.293 6.084 -2.990 1.00 93.12 117 THR A C 1
ATOM 915 O O . THR A 1 117 ? -8.490 6.034 -2.737 1.00 93.12 117 THR A O 1
ATOM 918 N N . VAL A 1 118 ? -6.652 5.074 -3.590 1.00 95.38 118 VAL A N 1
ATOM 919 C CA . VAL A 1 118 ? -7.389 3.955 -4.211 1.00 95.38 118 VAL A CA 1
ATOM 920 C C . VAL A 1 118 ? -7.371 2.655 -3.408 1.00 95.38 118 VAL A C 1
ATOM 922 O O . VAL A 1 118 ? -8.260 1.828 -3.605 1.00 95.38 118 VAL A O 1
ATOM 925 N N . LEU A 1 119 ? -6.390 2.451 -2.518 1.00 96.94 119 LEU A N 1
ATO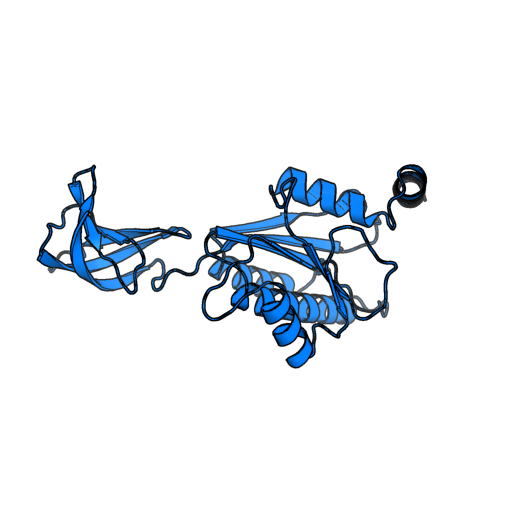M 926 C CA . LEU A 1 119 ? -6.264 1.200 -1.764 1.00 96.94 119 LEU A CA 1
ATOM 927 C C . LEU A 1 119 ? -7.314 1.072 -0.667 1.00 96.94 119 LEU A C 1
ATOM 929 O O . LEU A 1 119 ? -7.366 1.909 0.238 1.00 96.94 119 LEU A O 1
ATOM 933 N N . GLY A 1 120 ? -8.053 -0.037 -0.711 1.00 94.88 120 GLY A N 1
ATOM 934 C CA . GLY A 1 120 ? -8.951 -0.459 0.357 1.00 94.88 120 GLY A CA 1
ATOM 935 C C . GLY A 1 120 ? -8.210 -0.857 1.641 1.00 94.88 120 GLY A C 1
ATOM 936 O O . GLY A 1 120 ? -6.986 -1.057 1.627 1.00 94.88 120 GLY A O 1
ATOM 937 N N . PRO A 1 121 ? -8.934 -1.003 2.767 1.00 94.50 121 PRO A N 1
ATOM 938 C CA . PRO A 1 121 ? -8.364 -1.523 4.003 1.00 94.50 121 PRO A CA 1
ATOM 939 C C . PRO A 1 121 ? -7.724 -2.893 3.762 1.00 94.50 121 PRO A C 1
ATOM 941 O O . PRO A 1 121 ? -8.345 -3.805 3.225 1.00 94.50 121 PRO A O 1
ATOM 944 N N . GLY A 1 122 ? -6.470 -3.055 4.175 1.00 96.00 122 GLY A N 1
ATOM 945 C CA . GLY A 1 122 ? -5.743 -4.318 4.047 1.00 96.00 122 GLY A CA 1
ATOM 946 C C . GLY A 1 122 ? -4.924 -4.425 2.762 1.00 96.00 122 GLY A C 1
ATOM 947 O O . GLY A 1 122 ? -4.062 -5.301 2.671 1.00 96.00 122 GLY A O 1
ATOM 948 N N . GLY A 1 123 ? -5.115 -3.492 1.825 1.00 97.31 123 GLY A N 1
ATOM 949 C CA . GLY A 1 123 ? -4.438 -3.483 0.537 1.00 97.31 123 GLY A CA 1
ATOM 950 C C . GLY A 1 123 ? -2.909 -3.412 0.623 1.00 97.31 123 GLY A C 1
ATOM 951 O O . GLY A 1 123 ? -2.318 -3.058 1.651 1.00 97.31 123 GLY A O 1
ATOM 952 N N . GLY A 1 124 ? -2.254 -3.776 -0.475 1.00 98.31 124 GLY A N 1
ATOM 953 C CA . GLY A 1 124 ? -0.806 -3.793 -0.638 1.00 98.31 124 GLY A CA 1
ATOM 954 C C . GLY A 1 124 ? -0.289 -2.660 -1.521 1.00 98.31 124 GLY A C 1
ATOM 955 O O . GLY A 1 124 ? -0.881 -2.301 -2.535 1.00 98.31 124 GLY A O 1
ATOM 956 N N . PHE A 1 125 ? 0.876 -2.128 -1.174 1.00 98.69 125 PHE A N 1
ATOM 957 C CA . PHE A 1 125 ? 1.597 -1.156 -1.986 1.00 98.69 125 PHE A CA 1
ATOM 958 C C . PHE A 1 125 ? 2.999 -1.659 -2.291 1.00 98.69 125 PHE A C 1
ATOM 960 O O . PHE A 1 125 ? 3.725 -2.101 -1.402 1.00 98.69 125 PHE A O 1
ATOM 967 N N . VAL A 1 126 ? 3.407 -1.554 -3.550 1.00 98.62 126 VAL A N 1
ATOM 968 C CA . VAL A 1 126 ? 4.748 -1.918 -3.994 1.00 98.62 126 VAL A CA 1
ATOM 969 C C . VAL A 1 126 ? 5.295 -0.822 -4.890 1.00 98.62 126 VAL A C 1
ATOM 971 O O . VAL A 1 126 ? 4.703 -0.500 -5.915 1.00 98.62 126 VAL A O 1
ATOM 974 N N . ALA A 1 127 ? 6.463 -0.283 -4.557 1.00 98.38 127 ALA A N 1
ATOM 975 C CA . ALA A 1 127 ? 7.142 0.692 -5.402 1.00 98.38 127 ALA A CA 1
ATOM 976 C C . ALA A 1 127 ? 8.619 0.365 -5.564 1.00 98.38 127 ALA A C 1
ATOM 978 O O . ALA A 1 127 ? 9.356 0.202 -4.588 1.00 98.38 127 ALA A O 1
ATOM 979 N N . LYS A 1 128 ? 9.069 0.332 -6.817 1.00 96.94 128 LYS A N 1
ATOM 980 C CA . LYS A 1 128 ? 10.488 0.342 -7.141 1.00 96.94 128 LYS A CA 1
ATOM 981 C C . LYS A 1 128 ? 11.100 1.675 -6.727 1.00 96.94 128 LYS A C 1
ATOM 983 O O . LYS A 1 128 ? 10.617 2.746 -7.092 1.00 96.94 128 LYS A O 1
ATOM 988 N N . VAL A 1 129 ? 12.222 1.591 -6.031 1.00 96.44 129 VAL A N 1
ATOM 989 C CA . VAL A 1 129 ? 13.045 2.727 -5.633 1.00 96.44 129 VAL A CA 1
ATOM 990 C C . VAL A 1 129 ? 14.521 2.401 -5.840 1.00 96.44 129 VAL A C 1
ATOM 992 O O . VAL A 1 129 ? 14.937 1.240 -5.822 1.00 96.44 129 VAL A O 1
ATOM 995 N N . PHE A 1 130 ? 15.334 3.430 -6.037 1.00 94.81 130 PHE A N 1
ATOM 996 C CA . PHE A 1 130 ? 16.783 3.302 -5.943 1.00 94.81 130 PHE A CA 1
ATOM 997 C C . PHE A 1 130 ? 17.234 3.613 -4.523 1.00 94.81 130 PHE A C 1
ATOM 999 O O . PHE A 1 130 ? 16.786 4.594 -3.933 1.00 94.81 130 PHE A O 1
ATOM 1006 N N . ASP A 1 131 ? 18.116 2.779 -3.977 1.00 92.12 131 ASP A N 1
ATOM 1007 C CA . ASP A 1 131 ? 18.710 2.984 -2.655 1.00 92.12 131 ASP A CA 1
ATOM 1008 C C . ASP A 1 131 ? 19.385 4.364 -2.577 1.00 92.12 131 ASP A C 1
ATOM 1010 O O . ASP A 1 131 ? 19.915 4.867 -3.570 1.00 92.12 131 ASP A O 1
ATOM 1014 N N . GLY A 1 132 ? 19.373 4.999 -1.410 1.00 92.75 132 GLY A N 1
ATOM 1015 C CA . GLY A 1 132 ? 19.924 6.341 -1.230 1.00 92.75 132 GLY A CA 1
ATOM 1016 C C . GLY A 1 132 ? 19.404 7.056 0.011 1.00 92.75 132 GLY A C 1
ATOM 1017 O O . GLY A 1 132 ? 18.706 6.481 0.847 1.00 92.75 132 GLY A O 1
ATOM 1018 N N . GLN A 1 133 ? 19.808 8.316 0.153 1.00 92.88 133 GLN A N 1
ATOM 1019 C CA . GLN A 1 133 ? 19.664 9.085 1.391 1.00 92.88 133 GLN A CA 1
ATOM 1020 C C . GLN A 1 133 ? 18.202 9.346 1.804 1.00 92.88 133 GLN A C 1
ATOM 1022 O O . GLN A 1 133 ? 17.903 9.299 2.996 1.00 92.88 133 GLN A O 1
ATOM 1027 N N . ASP A 1 134 ? 17.294 9.531 0.843 1.00 95.69 134 ASP A N 1
ATOM 1028 C CA . ASP A 1 134 ? 15.894 9.917 1.074 1.00 95.69 134 ASP A CA 1
ATOM 1029 C C . ASP A 1 134 ? 14.968 8.697 1.251 1.00 95.69 134 ASP A C 1
ATOM 1031 O O . ASP A 1 134 ? 13.813 8.822 1.663 1.00 95.69 134 ASP A O 1
ATOM 1035 N N . LEU A 1 135 ? 15.478 7.481 1.007 1.00 96.31 135 LEU A N 1
ATOM 1036 C CA . LEU A 1 135 ? 14.697 6.245 1.121 1.00 96.31 135 LEU A CA 1
ATOM 1037 C C . LEU A 1 135 ? 14.159 6.024 2.539 1.00 96.31 135 LEU A C 1
ATOM 1039 O O . LEU A 1 135 ? 13.034 5.570 2.707 1.00 96.31 135 LEU A O 1
ATOM 1043 N N . LYS A 1 136 ? 14.957 6.330 3.568 1.00 97.44 136 LYS A N 1
ATOM 1044 C CA . LYS A 1 136 ? 14.544 6.114 4.964 1.00 97.44 136 LYS A CA 1
ATOM 1045 C C . LYS A 1 136 ? 13.364 6.990 5.366 1.00 97.44 136 LYS A C 1
ATOM 1047 O O . LYS A 1 136 ? 12.564 6.575 6.194 1.00 97.44 136 LYS A O 1
ATOM 1052 N N . GLU A 1 137 ? 13.295 8.207 4.841 1.00 98.06 137 GLU A N 1
ATOM 1053 C CA . GLU A 1 137 ? 12.169 9.097 5.102 1.00 98.06 137 GLU A CA 1
ATOM 1054 C C . GLU A 1 137 ? 10.922 8.596 4.380 1.00 98.06 137 GLU A C 1
ATOM 1056 O O . GLU A 1 137 ? 9.884 8.443 5.012 1.00 98.06 137 GLU A O 1
ATOM 1061 N N . PHE A 1 138 ? 11.052 8.239 3.100 1.00 98.50 138 PHE A N 1
ATOM 1062 C CA . PHE A 1 138 ? 9.937 7.676 2.346 1.00 98.50 138 PHE A CA 1
ATOM 1063 C C . PHE A 1 138 ? 9.397 6.384 2.977 1.00 98.50 138 PHE A C 1
ATOM 1065 O O . PHE A 1 138 ? 8.192 6.237 3.124 1.00 98.50 138 PHE A O 1
ATOM 1072 N N . GLU A 1 139 ? 10.266 5.483 3.439 1.00 98.56 139 GLU A N 1
ATOM 1073 C CA . GLU A 1 139 ? 9.845 4.273 4.154 1.00 98.56 139 GLU A CA 1
ATOM 1074 C C . GLU A 1 139 ? 9.064 4.572 5.429 1.00 98.56 139 GLU A C 1
ATOM 1076 O O . GLU A 1 139 ? 8.079 3.895 5.683 1.00 98.56 139 GLU A O 1
ATOM 1081 N N . ARG A 1 140 ? 9.443 5.599 6.199 1.00 98.12 140 ARG A N 1
ATOM 1082 C CA . ARG A 1 140 ? 8.673 6.013 7.384 1.00 98.12 140 ARG A CA 1
ATOM 1083 C C . ARG A 1 140 ? 7.293 6.543 7.024 1.00 98.12 140 ARG A C 1
ATOM 1085 O O . ARG A 1 140 ? 6.377 6.402 7.823 1.00 98.12 140 ARG A O 1
ATOM 1092 N N . ASP A 1 141 ? 7.153 7.194 5.874 1.00 98.12 141 ASP A N 1
ATOM 1093 C CA . ASP A 1 141 ? 5.848 7.662 5.414 1.00 98.12 141 ASP A CA 1
ATOM 1094 C C . ASP A 1 141 ? 4.959 6.477 5.018 1.00 98.12 141 ASP A C 1
ATOM 1096 O O . ASP A 1 141 ? 3.793 6.456 5.395 1.00 98.12 141 ASP A O 1
ATOM 1100 N N . VAL A 1 142 ? 5.518 5.458 4.352 1.00 98.44 142 VAL A N 1
ATOM 1101 C CA . VAL A 1 142 ? 4.795 4.209 4.054 1.00 98.44 142 VAL A CA 1
ATOM 1102 C C . VAL A 1 142 ? 4.464 3.435 5.335 1.00 98.44 142 VAL A C 1
ATOM 1104 O O . VAL A 1 142 ? 3.346 2.965 5.485 1.00 98.44 142 VAL A O 1
ATOM 1107 N N . ASP A 1 143 ? 5.387 3.348 6.291 1.00 97.25 143 ASP A N 1
ATOM 1108 C CA . ASP A 1 143 ? 5.217 2.613 7.558 1.00 97.25 143 ASP A CA 1
ATOM 1109 C C . ASP A 1 143 ? 4.057 3.133 8.415 1.00 97.25 143 ASP A C 1
ATOM 1111 O O . ASP A 1 143 ? 3.411 2.372 9.121 1.00 97.25 143 ASP A O 1
ATOM 1115 N N . ARG A 1 144 ? 3.720 4.422 8.311 1.00 95.44 144 ARG A N 1
ATOM 1116 C CA . ARG A 1 144 ? 2.561 4.987 9.021 1.00 95.44 144 ARG A CA 1
ATOM 1117 C C . ARG A 1 144 ? 1.215 4.549 8.453 1.00 95.44 144 ARG A C 1
ATOM 1119 O O . ARG A 1 144 ? 0.216 4.634 9.159 1.00 95.44 144 ARG A O 1
ATOM 1126 N N . GLU A 1 145 ? 1.185 4.149 7.188 1.00 97.38 145 GLU A N 1
ATOM 1127 C CA . GLU A 1 145 ? -0.046 3.892 6.438 1.00 97.38 145 GLU A CA 1
ATOM 1128 C C . GLU A 1 145 ? -0.295 2.390 6.230 1.00 97.38 145 GLU A C 1
ATOM 1130 O O . GLU A 1 145 ? -1.324 2.011 5.677 1.00 97.38 145 GLU A O 1
ATOM 1135 N N . PHE A 1 146 ? 0.631 1.524 6.651 1.00 97.75 146 PHE A N 1
ATOM 1136 C CA . PHE A 1 146 ? 0.585 0.077 6.433 1.00 97.75 146 PHE A CA 1
ATOM 1137 C C . PHE A 1 146 ? 0.969 -0.674 7.708 1.00 97.75 146 PHE A C 1
ATOM 1139 O O . PHE A 1 146 ? 1.826 -0.230 8.460 1.00 97.75 146 PHE A O 1
ATOM 1146 N N . GLU A 1 147 ? 0.374 -1.844 7.931 1.00 95.94 147 GLU A N 1
ATOM 1147 C CA . GLU A 1 147 ? 0.689 -2.697 9.083 1.00 95.94 147 GLU A CA 1
ATOM 1148 C C . GLU A 1 147 ? 2.135 -3.218 9.051 1.00 95.94 147 GLU A C 1
ATOM 1150 O O . GLU A 1 147 ? 2.789 -3.344 10.087 1.00 95.94 147 GLU A O 1
ATOM 1155 N N . TYR A 1 148 ? 2.644 -3.516 7.854 1.00 95.69 148 TYR A N 1
ATOM 1156 C CA . TYR A 1 148 ? 3.997 -4.027 7.667 1.00 95.69 148 TYR A CA 1
ATOM 1157 C C . TYR A 1 148 ? 4.679 -3.368 6.479 1.00 95.69 148 TYR A C 1
ATOM 1159 O O . TYR A 1 148 ? 4.134 -3.357 5.374 1.00 95.69 148 TYR A O 1
ATOM 1167 N N . VAL A 1 149 ? 5.921 -2.922 6.671 1.00 97.88 149 VAL A N 1
ATOM 1168 C CA . VAL A 1 149 ? 6.774 -2.423 5.590 1.00 97.88 149 VAL A CA 1
ATOM 1169 C C . VAL A 1 149 ? 8.092 -3.178 5.547 1.00 97.88 149 VAL A C 1
ATOM 1171 O O . VAL A 1 149 ? 8.720 -3.456 6.568 1.00 97.88 149 VAL A O 1
ATOM 1174 N N . ARG A 1 150 ? 8.532 -3.532 4.339 1.00 96.94 150 ARG A N 1
ATOM 1175 C CA . ARG A 1 150 ? 9.847 -4.139 4.122 1.00 96.94 150 ARG A CA 1
ATOM 1176 C C . ARG A 1 150 ? 10.427 -3.802 2.760 1.00 96.94 150 ARG A C 1
ATOM 1178 O O . ARG A 1 150 ? 9.730 -3.406 1.830 1.00 96.94 150 ARG A O 1
ATOM 1185 N N . ARG A 1 151 ? 11.729 -4.040 2.629 1.00 96.88 151 ARG A N 1
ATOM 1186 C CA . ARG A 1 151 ? 12.484 -3.875 1.385 1.00 96.88 151 ARG A CA 1
ATOM 1187 C C . ARG A 1 151 ? 12.779 -5.238 0.769 1.00 96.88 151 ARG A C 1
ATOM 1189 O O . ARG A 1 151 ? 13.299 -6.111 1.458 1.00 96.88 151 ARG A O 1
ATOM 1196 N N . ILE A 1 152 ? 12.533 -5.392 -0.528 1.00 95.25 152 ILE A N 1
ATOM 1197 C CA . ILE A 1 152 ? 12.887 -6.591 -1.299 1.00 95.25 152 ILE A CA 1
ATOM 1198 C C . ILE A 1 152 ? 13.866 -6.199 -2.405 1.00 95.25 152 ILE A C 1
ATOM 1200 O O . ILE A 1 152 ? 13.620 -5.265 -3.166 1.00 95.25 152 ILE A O 1
ATOM 1204 N N . ARG A 1 153 ? 14.990 -6.914 -2.514 1.00 91.44 153 ARG A N 1
ATOM 1205 C CA . ARG A 1 153 ? 15.939 -6.765 -3.627 1.00 91.44 153 ARG A CA 1
ATOM 1206 C C . ARG A 1 153 ? 15.753 -7.931 -4.599 1.00 91.44 153 ARG A C 1
ATOM 1208 O O . ARG A 1 153 ? 16.049 -9.061 -4.216 1.00 91.44 153 ARG A O 1
ATOM 1215 N N . PRO A 1 154 ? 15.286 -7.693 -5.836 1.00 85.50 154 PRO A N 1
ATOM 1216 C CA . PRO A 1 154 ? 15.041 -8.785 -6.761 1.00 85.50 154 PRO A CA 1
ATOM 1217 C C . PRO A 1 154 ? 16.329 -9.431 -7.258 1.00 85.50 154 PRO A C 1
ATOM 1219 O O . PRO A 1 154 ? 17.311 -8.756 -7.576 1.00 85.50 154 PRO A O 1
ATOM 1222 N N . ASP A 1 155 ? 16.258 -10.736 -7.477 1.00 83.56 155 ASP A N 1
ATOM 1223 C CA . ASP A 1 155 ? 17.326 -11.553 -8.047 1.00 83.56 155 ASP A CA 1
ATOM 1224 C C . ASP A 1 155 ? 17.652 -11.189 -9.498 1.00 83.56 155 ASP A C 1
ATOM 1226 O O . ASP A 1 155 ? 18.796 -11.285 -9.945 1.00 83.56 155 ASP A O 1
ATOM 1230 N N . ALA A 1 156 ? 16.642 -10.742 -10.247 1.00 72.56 156 ALA A N 1
ATOM 1231 C CA . ALA A 1 156 ? 16.762 -10.357 -11.652 1.00 72.56 156 ALA A CA 1
ATOM 1232 C C . ALA A 1 156 ? 17.243 -8.900 -11.855 1.00 72.56 156 ALA A C 1
ATOM 1234 O O . ALA A 1 156 ? 17.036 -8.305 -12.925 1.00 72.56 156 ALA A O 1
ATOM 1235 N N . THR A 1 157 ? 17.872 -8.296 -10.842 1.00 68.81 157 THR A N 1
ATOM 1236 C CA . THR A 1 157 ? 18.543 -6.989 -10.942 1.00 68.81 157 THR A CA 1
ATOM 1237 C C . THR A 1 157 ? 19.957 -7.132 -11.521 1.00 68.81 157 THR A C 1
ATOM 1239 O O . THR A 1 157 ? 20.504 -8.227 -11.648 1.00 68.81 157 THR A O 1
ATOM 1242 N N . ARG A 1 158 ? 20.535 -6.028 -12.013 1.00 68.12 158 ARG A N 1
ATOM 1243 C CA . ARG A 1 158 ? 21.956 -6.015 -12.415 1.00 68.12 158 ARG A CA 1
ATOM 1244 C C . ARG A 1 158 ? 22.795 -5.832 -11.153 1.00 68.12 158 ARG A C 1
ATOM 1246 O O . ARG A 1 158 ? 22.372 -5.085 -10.283 1.00 68.12 158 ARG A O 1
ATOM 1253 N N . GLU A 1 159 ? 23.979 -6.435 -11.094 1.00 58.88 159 GLU A N 1
ATOM 1254 C CA . GLU A 1 159 ? 24.879 -6.345 -9.925 1.00 58.88 159 GLU A CA 1
ATOM 1255 C C . GLU A 1 159 ? 25.253 -4.895 -9.557 1.00 58.88 159 GLU A C 1
ATOM 1257 O O . GLU A 1 159 ? 25.514 -4.592 -8.402 1.00 58.88 159 GLU A O 1
ATOM 1262 N N . GLU A 1 160 ? 25.227 -3.990 -10.535 1.00 63.19 160 GLU A N 1
ATOM 1263 C CA . GLU A 1 160 ? 25.514 -2.556 -10.388 1.00 63.19 160 GLU A CA 1
ATOM 1264 C C . GLU A 1 160 ? 24.286 -1.694 -10.028 1.00 63.19 160 GLU A C 1
ATOM 1266 O O . GLU A 1 160 ? 24.400 -0.481 -9.880 1.00 63.19 160 GLU A O 1
ATOM 1271 N N . SER A 1 161 ? 23.093 -2.289 -9.941 1.00 71.25 161 SER A N 1
ATOM 1272 C CA . SER A 1 161 ? 21.848 -1.553 -9.734 1.00 71.25 161 SER A CA 1
ATOM 1273 C C . SER A 1 161 ? 21.534 -1.407 -8.249 1.00 71.25 161 SER A C 1
ATOM 1275 O O . SER A 1 161 ? 21.417 -2.397 -7.535 1.00 71.25 161 SER A O 1
ATOM 1277 N N . SER A 1 162 ? 21.289 -0.175 -7.806 1.00 83.75 162 SER A N 1
ATOM 1278 C CA . SER A 1 162 ? 20.741 0.131 -6.478 1.00 83.75 162 SER A CA 1
ATOM 1279 C C . SER A 1 162 ? 19.226 -0.125 -6.372 1.00 83.75 162 SER A C 1
ATOM 1281 O O . SER A 1 162 ? 18.581 0.380 -5.459 1.00 83.75 162 SER A O 1
ATOM 1283 N N . GLU A 1 163 ? 18.638 -0.884 -7.303 1.00 90.12 163 GLU A N 1
ATOM 1284 C CA . GLU A 1 163 ? 17.201 -1.165 -7.357 1.00 90.12 163 GLU A CA 1
ATOM 1285 C C . GLU A 1 163 ? 16.741 -2.050 -6.193 1.00 90.12 163 GLU A C 1
ATOM 1287 O O . GLU A 1 163 ? 17.262 -3.145 -5.967 1.00 90.12 163 GLU A O 1
ATOM 1292 N N . LEU A 1 164 ? 15.701 -1.591 -5.503 1.00 94.31 164 LEU A N 1
ATOM 1293 C CA . LEU A 1 164 ? 14.930 -2.360 -4.535 1.00 94.31 164 LEU A CA 1
ATOM 1294 C C . LEU A 1 164 ? 13.446 -2.000 -4.645 1.00 94.31 164 LEU A C 1
ATOM 1296 O O . LEU A 1 164 ? 13.083 -0.996 -5.251 1.00 94.31 164 LEU A O 1
ATOM 1300 N N . TYR A 1 165 ? 12.590 -2.820 -4.053 1.00 97.31 165 TYR A N 1
ATOM 1301 C CA . TYR A 1 165 ? 11.160 -2.564 -3.944 1.00 97.31 165 TYR A CA 1
ATOM 1302 C C . TYR A 1 165 ? 10.826 -2.335 -2.485 1.00 97.31 165 TYR A C 1
ATOM 1304 O O . TYR A 1 165 ? 11.184 -3.146 -1.628 1.00 97.31 165 TYR A O 1
ATOM 1312 N N . LEU A 1 166 ? 10.154 -1.226 -2.213 1.00 98.25 166 LEU A N 1
ATOM 1313 C CA . LEU A 1 166 ? 9.505 -0.992 -0.939 1.00 98.25 166 LEU A CA 1
ATOM 1314 C C . LEU A 1 166 ? 8.113 -1.618 -1.009 1.00 98.25 166 LEU A C 1
ATOM 1316 O O . LEU A 1 166 ? 7.365 -1.339 -1.945 1.00 98.25 166 LEU A O 1
ATOM 1320 N N . VAL A 1 167 ? 7.804 -2.487 -0.052 1.00 98.56 167 VAL A N 1
ATOM 1321 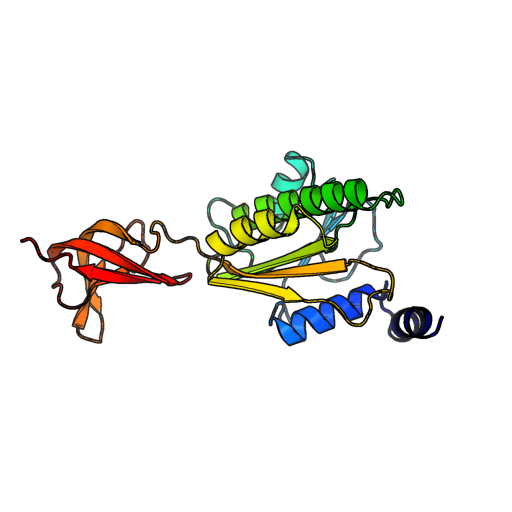C CA . VAL A 1 167 ? 6.547 -3.230 0.023 1.00 98.56 167 VAL A CA 1
ATOM 1322 C C . VAL A 1 167 ? 5.854 -2.871 1.328 1.00 98.56 167 VAL A C 1
ATOM 1324 O O . VAL A 1 167 ? 6.396 -3.171 2.390 1.00 98.56 167 VAL A O 1
ATOM 1327 N N . GLY A 1 168 ? 4.683 -2.246 1.232 1.00 98.38 168 GLY A N 1
ATOM 1328 C CA . GLY A 1 168 ? 3.730 -2.057 2.323 1.00 98.38 168 GLY A CA 1
ATOM 1329 C C . GLY A 1 168 ? 2.596 -3.077 2.220 1.00 98.38 168 GLY A C 1
ATOM 1330 O O . GLY A 1 168 ? 2.063 -3.301 1.134 1.00 98.38 168 GLY A O 1
ATOM 1331 N N . LYS A 1 169 ? 2.231 -3.717 3.330 1.00 97.94 169 LYS A N 1
ATOM 1332 C CA . LYS A 1 169 ? 1.125 -4.681 3.421 1.00 97.94 169 LYS A CA 1
ATOM 1333 C C . LYS A 1 169 ? 0.176 -4.274 4.537 1.00 97.94 169 LYS A C 1
ATOM 1335 O O . LYS A 1 169 ? 0.628 -3.845 5.595 1.00 97.94 169 LYS A O 1
ATOM 1340 N N . GLY A 1 170 ? -1.121 -4.446 4.294 1.00 96.62 170 GLY A N 1
ATOM 1341 C CA . GLY A 1 170 ? -2.148 -4.149 5.281 1.00 96.62 170 GLY A CA 1
ATOM 1342 C C . GLY A 1 170 ? -2.412 -2.653 5.390 1.00 96.62 170 GLY A C 1
ATOM 1343 O O . GLY A 1 170 ? -2.119 -2.071 6.429 1.00 96.62 170 GLY A O 1
ATOM 1344 N N . ARG A 1 171 ? -2.918 -2.019 4.323 1.00 97.00 171 ARG A N 1
ATOM 1345 C CA . ARG A 1 171 ? -3.272 -0.592 4.342 1.00 97.00 171 ARG A CA 1
ATOM 1346 C C . ARG A 1 171 ? -4.172 -0.273 5.539 1.00 97.00 171 ARG A C 1
ATOM 1348 O O . ARG A 1 171 ? -5.225 -0.890 5.708 1.00 97.00 171 ARG A O 1
ATOM 1355 N N . LEU A 1 172 ? -3.757 0.709 6.330 1.00 95.19 172 LEU A N 1
ATOM 1356 C CA . LEU A 1 172 ? -4.482 1.210 7.488 1.00 95.19 172 LEU A CA 1
ATOM 1357 C C . LEU A 1 172 ? -5.310 2.425 7.062 1.00 95.19 172 LEU A C 1
ATOM 1359 O O . LEU A 1 172 ? -4.765 3.457 6.678 1.00 95.19 172 LEU A O 1
ATOM 1363 N N . THR A 1 173 ? -6.632 2.301 7.133 1.00 91.56 173 THR A N 1
ATOM 1364 C CA . THR A 1 173 ? -7.590 3.393 6.871 1.00 91.56 173 THR A CA 1
ATOM 1365 C C . THR A 1 173 ? -8.373 3.773 8.129 1.00 91.56 173 THR A C 1
ATOM 1367 O O . THR A 1 173 ? -9.349 4.518 8.063 1.00 91.56 173 THR A O 1
ATOM 1370 N N . ALA A 1 174 ? -7.959 3.241 9.281 1.00 91.38 174 ALA A N 1
ATOM 1371 C CA . ALA A 1 174 ? -8.623 3.453 10.553 1.00 91.38 174 ALA A CA 1
ATOM 1372 C C . ALA A 1 174 ? -8.691 4.953 10.908 1.00 91.38 174 ALA A C 1
ATOM 1374 O O . ALA A 1 174 ? -7.686 5.659 10.790 1.00 91.38 174 ALA A O 1
ATOM 1375 N N . PRO A 1 175 ? -9.818 5.441 11.459 1.00 91.75 175 PRO A N 1
ATOM 1376 C CA . PRO A 1 175 ? -9.962 6.817 11.946 1.00 91.75 175 PRO A CA 1
ATOM 1377 C C . PRO A 1 175 ? -9.229 7.051 13.281 1.00 91.75 175 PRO A C 1
ATOM 1379 O O . PRO A 1 175 ? -9.422 8.066 13.954 1.00 91.75 175 PRO A O 1
ATOM 1382 N N . VAL A 1 176 ? -8.410 6.088 13.708 1.00 93.94 176 VAL A N 1
ATOM 1383 C CA . VAL A 1 176 ? -7.688 6.092 14.975 1.00 93.94 176 VAL A CA 1
ATOM 1384 C C . VAL A 1 176 ? -6.229 5.701 14.783 1.00 93.94 176 VAL A C 1
ATOM 1386 O O . VAL A 1 176 ? -5.878 5.010 13.830 1.00 93.94 176 VAL A O 1
ATOM 1389 N N . ARG A 1 177 ? -5.366 6.131 15.706 1.00 93.00 177 ARG A N 1
ATOM 1390 C CA . ARG A 1 177 ? -3.927 5.829 15.679 1.00 93.00 177 ARG A CA 1
ATOM 1391 C C . ARG A 1 177 ? -3.456 5.192 16.984 1.00 93.00 177 ARG A C 1
ATOM 1393 O O . ARG A 1 177 ? -3.960 5.582 18.037 1.00 93.00 177 ARG A O 1
ATOM 1400 N N . PRO A 1 178 ? -2.452 4.296 16.958 1.00 93.81 178 PRO A N 1
ATOM 1401 C CA . PRO A 1 178 ? -1.829 3.803 18.182 1.00 93.81 178 PRO A CA 1
ATOM 1402 C C . PRO A 1 178 ? -1.361 4.953 19.085 1.00 93.81 178 PRO A C 1
ATOM 1404 O O . PRO A 1 178 ? -0.785 5.940 18.622 1.00 93.81 178 PRO A O 1
ATOM 1407 N N . GLY A 1 179 ? -1.640 4.839 20.381 1.00 94.94 179 GLY A N 1
ATOM 1408 C CA . GLY A 1 179 ? -1.372 5.854 21.399 1.00 94.94 179 GLY A CA 1
ATOM 1409 C C . GLY A 1 179 ? -2.393 6.993 21.467 1.00 94.94 179 GLY A C 1
ATOM 1410 O O . GLY A 1 179 ? -2.325 7.792 22.401 1.00 94.94 179 GLY A O 1
ATOM 1411 N N . GLN A 1 180 ? -3.346 7.086 20.533 1.00 95.75 180 GLN A N 1
ATOM 1412 C CA . GLN A 1 180 ? -4.394 8.101 20.586 1.00 95.75 180 GLN A CA 1
ATOM 1413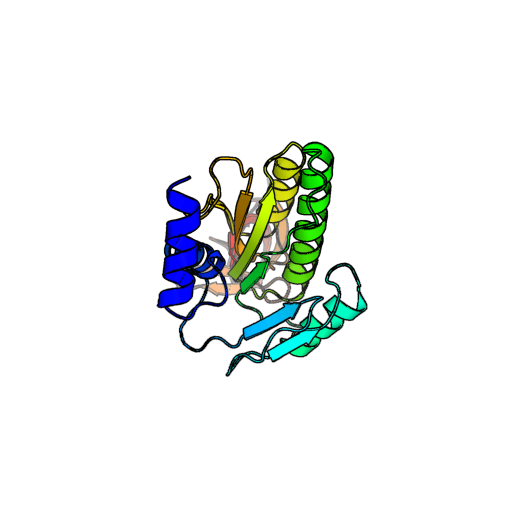 C C . GLN A 1 180 ? -5.323 7.846 21.768 1.00 95.75 180 GLN A C 1
ATOM 1415 O O . GLN A 1 180 ? -5.868 6.755 21.923 1.00 95.75 180 GLN A O 1
ATOM 1420 N N . GLU A 1 181 ? -5.556 8.887 22.557 1.00 96.81 181 GLU A N 1
ATOM 1421 C CA . GLU A 1 181 ? -6.606 8.889 23.565 1.00 96.81 181 GLU A CA 1
ATOM 1422 C C . GLU A 1 181 ? -7.864 9.534 22.996 1.00 96.81 181 GLU A C 1
ATOM 1424 O O . GLU A 1 181 ? -7.792 10.607 22.389 1.00 96.81 181 GLU A O 1
ATOM 1429 N N . ARG A 1 182 ? -9.024 8.911 23.197 1.00 94.88 182 ARG A N 1
ATOM 1430 C CA . ARG A 1 182 ? -10.313 9.524 22.862 1.00 94.88 182 ARG A CA 1
ATOM 1431 C C . ARG A 1 182 ? -11.413 9.015 23.770 1.00 94.88 182 ARG A C 1
ATOM 1433 O O . ARG A 1 182 ? -11.278 7.983 24.416 1.00 94.88 182 ARG A O 1
ATOM 1440 N N . GLU A 1 183 ? -12.525 9.725 23.750 1.00 96.12 183 GLU A N 1
ATOM 1441 C CA . GLU A 1 183 ? -13.779 9.214 24.274 1.00 96.12 183 GLU A CA 1
ATOM 1442 C C . GLU A 1 183 ? -14.492 8.375 23.201 1.00 96.12 183 GLU A C 1
ATOM 1444 O O . GLU A 1 183 ? -14.488 8.717 22.007 1.00 96.12 183 GLU A O 1
ATOM 1449 N N . VAL A 1 184 ? -15.054 7.245 23.620 1.00 96.12 184 VAL A N 1
ATOM 1450 C CA . VAL A 1 184 ? -15.868 6.357 22.789 1.00 96.12 184 VAL A CA 1
ATOM 1451 C C . VAL A 1 184 ? -17.130 5.945 23.530 1.00 96.12 184 VAL A C 1
ATOM 1453 O O . VAL A 1 184 ? -17.119 5.768 24.747 1.00 96.12 184 VAL A O 1
ATOM 1456 N N . GLU A 1 185 ? -18.206 5.774 22.772 1.00 97.00 185 GLU A N 1
ATOM 1457 C CA . GLU A 1 185 ? -19.420 5.099 23.218 1.00 97.00 185 GLU A CA 1
ATOM 1458 C C . GLU A 1 185 ? -19.323 3.619 22.842 1.00 97.00 185 GLU A C 1
ATOM 1460 O O . GLU A 1 185 ? -18.970 3.282 21.705 1.00 97.00 185 GLU A O 1
ATOM 1465 N N . ILE A 1 186 ? -19.615 2.750 23.804 1.00 97.31 186 ILE A N 1
ATOM 1466 C CA . ILE A 1 186 ? -19.712 1.311 23.596 1.00 97.31 186 ILE A CA 1
ATOM 1467 C C . ILE A 1 186 ? -21.120 1.002 23.100 1.00 97.31 186 ILE A C 1
ATOM 1469 O O . ILE A 1 186 ? -22.101 1.204 23.812 1.00 97.31 186 ILE A O 1
ATOM 1473 N N . VAL A 1 187 ? -21.208 0.530 21.863 1.00 97.38 187 VAL A N 1
ATOM 1474 C CA . VAL A 1 187 ? -22.475 0.343 21.140 1.00 97.38 187 VAL A CA 1
ATOM 1475 C C . VAL A 1 187 ? -22.881 -1.120 21.005 1.00 97.38 187 VAL A C 1
ATOM 1477 O O . VAL A 1 187 ? -23.967 -1.398 20.509 1.00 97.38 187 VAL A O 1
ATOM 1480 N N . ASP A 1 188 ? -21.992 -2.047 21.357 1.00 96.44 188 ASP A N 1
ATOM 1481 C CA . ASP A 1 188 ? -22.214 -3.490 21.258 1.00 96.44 188 ASP A CA 1
ATOM 1482 C C . ASP A 1 188 ? -21.221 -4.228 22.175 1.00 96.44 188 ASP A C 1
ATOM 1484 O O . ASP A 1 188 ? -20.269 -3.624 22.680 1.00 96.44 188 ASP A O 1
ATOM 1488 N N . THR A 1 189 ? -21.410 -5.532 22.361 1.00 95.06 189 THR A N 1
ATOM 1489 C CA . THR A 1 189 ? -20.499 -6.406 23.114 1.00 95.06 189 THR A CA 1
ATOM 1490 C C . THR A 1 189 ? -20.037 -7.568 22.236 1.00 95.06 189 THR A C 1
ATOM 1492 O O . THR A 1 189 ? -20.840 -8.296 21.653 1.00 95.06 189 THR A O 1
ATOM 1495 N N . GLY A 1 190 ? -18.724 -7.764 22.136 1.00 88.25 190 GLY A N 1
ATOM 1496 C CA . GLY A 1 190 ? -18.112 -8.847 21.376 1.00 88.25 190 GLY A CA 1
ATOM 1497 C C . GLY A 1 190 ? -18.340 -10.224 21.999 1.00 88.25 190 GLY A C 1
ATOM 1498 O O . GLY A 1 190 ? -18.696 -10.365 23.167 1.00 88.25 190 GLY A O 1
ATOM 1499 N N . SER A 1 191 ? -18.078 -11.278 21.224 1.00 86.25 191 SER A N 1
ATOM 1500 C CA . SER A 1 191 ? -18.286 -12.667 21.664 1.00 86.25 191 SER A CA 1
ATOM 1501 C C . SER A 1 191 ? -17.438 -13.083 22.870 1.00 86.25 191 SER A C 1
ATOM 1503 O O . SER A 1 191 ? -17.804 -14.028 23.564 1.00 86.25 191 SER A O 1
ATOM 1505 N N . GLU A 1 192 ? -16.315 -12.404 23.110 1.00 87.19 192 GLU A N 1
ATOM 1506 C CA . GLU A 1 192 ? -15.424 -12.649 24.254 1.00 87.19 192 GLU A CA 1
ATOM 1507 C C . GLU A 1 192 ? -15.745 -11.753 25.467 1.00 87.19 192 GLU A C 1
ATOM 1509 O O . GLU A 1 192 ? -15.116 -11.888 26.513 1.00 87.19 192 GLU A O 1
ATOM 1514 N N . GLY A 1 193 ? -16.770 -10.897 25.363 1.00 87.62 193 GLY A N 1
ATOM 1515 C CA . GLY A 1 193 ? -17.209 -9.987 26.425 1.00 87.62 193 GLY A CA 1
ATOM 1516 C C . GLY A 1 193 ? -16.592 -8.588 26.369 1.00 87.62 193 GLY A C 1
ATOM 1517 O O . GLY A 1 193 ? -16.887 -7.774 27.238 1.00 87.62 193 GLY A O 1
ATOM 1518 N N . ASP A 1 194 ? -15.761 -8.292 25.368 1.00 92.12 194 ASP A N 1
ATOM 1519 C CA . ASP A 1 194 ? -15.199 -6.953 25.171 1.00 92.12 194 ASP A CA 1
ATOM 1520 C C . ASP A 1 194 ? -16.259 -5.972 24.662 1.00 92.12 194 ASP A C 1
ATOM 1522 O O . ASP A 1 194 ? -17.036 -6.299 23.761 1.00 92.12 194 ASP A O 1
ATOM 1526 N N . GLY A 1 195 ? -16.252 -4.740 25.168 1.00 96.50 195 GLY A N 1
ATOM 1527 C CA . GLY A 1 195 ? -17.069 -3.667 24.615 1.00 96.50 195 GLY A CA 1
ATOM 1528 C C . GLY A 1 195 ? -16.614 -3.306 23.201 1.00 96.50 195 GLY A C 1
ATOM 1529 O O . GLY A 1 195 ? -15.422 -3.307 22.896 1.00 96.50 195 GLY A O 1
ATOM 1530 N N . ILE A 1 196 ? -17.552 -2.981 22.317 1.00 97.50 196 ILE A N 1
ATOM 1531 C CA . ILE A 1 196 ? -17.273 -2.556 20.946 1.00 97.50 196 ILE A CA 1
ATOM 1532 C C . ILE A 1 196 ? -17.684 -1.097 20.772 1.00 97.50 196 ILE A C 1
ATOM 1534 O O . ILE A 1 196 ? -18.858 -0.746 20.879 1.00 97.50 196 ILE A O 1
ATOM 1538 N N . ALA A 1 197 ? -16.721 -0.254 20.411 1.00 97.06 197 ALA A N 1
ATOM 1539 C CA . ALA A 1 197 ? -16.974 1.077 19.879 1.00 97.06 197 ALA A CA 1
ATOM 1540 C C . ALA A 1 197 ? -16.899 1.062 18.346 1.00 97.06 197 ALA A C 1
ATOM 1542 O O . ALA A 1 197 ? -16.130 0.298 17.757 1.00 97.06 197 ALA A O 1
ATOM 1543 N N . LYS A 1 198 ? -17.676 1.932 17.688 1.00 96.44 198 LYS A N 1
ATOM 1544 C CA . LYS A 1 198 ? -17.671 2.082 16.219 1.00 96.44 198 LYS A CA 1
ATOM 1545 C C . LYS A 1 198 ? -17.412 3.521 15.763 1.00 96.44 198 LYS A C 1
ATOM 1547 O O . LYS A 1 198 ? -18.273 4.113 15.106 1.00 96.44 198 LYS A O 1
ATOM 1552 N N . PRO A 1 199 ? -16.264 4.129 16.120 1.00 94.19 199 PRO A N 1
ATOM 1553 C CA . PRO A 1 199 ? -15.902 5.442 15.603 1.00 94.19 199 PRO A CA 1
ATOM 1554 C C . PRO A 1 199 ? -15.891 5.442 14.074 1.00 94.19 199 PRO A C 1
ATOM 1556 O O . PRO A 1 199 ? -15.099 4.729 13.471 1.00 94.19 199 PRO A O 1
ATOM 1559 N N . GLU A 1 200 ? -16.779 6.224 13.458 1.00 91.94 200 GLU A N 1
ATOM 1560 C CA . GLU A 1 200 ? -16.878 6.334 11.992 1.00 91.94 200 GLU A CA 1
ATOM 1561 C C . GLU A 1 200 ? -17.003 4.957 11.304 1.00 91.94 200 GLU A C 1
ATOM 1563 O O . GLU A 1 200 ? -16.465 4.721 10.230 1.00 91.94 200 GLU A O 1
ATOM 1568 N N . GLY A 1 201 ? -17.699 4.015 11.956 1.00 91.62 201 GLY A N 1
ATOM 1569 C CA . GLY A 1 201 ? -17.918 2.658 11.444 1.00 91.62 201 GLY A CA 1
ATOM 1570 C C . GLY A 1 201 ? -16.756 1.678 11.654 1.00 91.62 201 GLY A C 1
ATOM 1571 O O . GLY A 1 201 ? -16.941 0.480 11.446 1.00 91.62 201 GLY A O 1
ATOM 1572 N N . TYR A 1 202 ? -15.594 2.136 12.122 1.00 94.88 202 TYR A N 1
ATOM 1573 C CA . TYR A 1 202 ? -14.436 1.285 12.392 1.00 94.88 202 TYR A CA 1
ATOM 1574 C C . TYR A 1 202 ? -14.570 0.550 13.729 1.00 94.88 202 TYR A C 1
ATOM 1576 O O . TYR A 1 202 ? -14.833 1.175 14.751 1.00 94.88 202 TYR A O 1
ATOM 1584 N N . THR A 1 203 ? -14.363 -0.768 13.746 1.00 96.50 203 THR A N 1
ATOM 1585 C CA . THR A 1 203 ? -14.540 -1.582 14.962 1.00 96.50 203 THR A CA 1
ATOM 1586 C C . THR A 1 203 ? -13.360 -1.406 15.915 1.00 96.50 203 THR A C 1
ATOM 1588 O O . THR A 1 203 ? -12.222 -1.704 15.564 1.00 96.50 203 THR A O 1
ATOM 1591 N N . LEU A 1 204 ? -13.623 -0.958 17.140 1.00 97.06 204 LEU A N 1
ATOM 1592 C CA . LEU A 1 204 ? -12.621 -0.814 18.191 1.00 97.06 204 LEU A CA 1
ATOM 1593 C C . LEU A 1 204 ? -13.043 -1.628 19.416 1.00 97.06 204 LEU A C 1
ATOM 1595 O O . LEU A 1 204 ? -14.058 -1.320 20.040 1.00 97.06 204 LEU A O 1
ATOM 1599 N N . PHE A 1 205 ? -12.265 -2.653 19.751 1.00 97.31 205 PHE A N 1
ATOM 1600 C CA . PHE A 1 205 ? -12.491 -3.484 20.931 1.00 97.31 205 PHE A CA 1
ATOM 1601 C C . PHE A 1 205 ? -11.933 -2.798 22.181 1.00 97.31 205 PHE A C 1
ATOM 1603 O O . PHE A 1 205 ? -10.798 -2.317 22.173 1.00 97.31 205 PHE A O 1
ATOM 1610 N N . VAL A 1 206 ? -12.738 -2.761 23.241 1.00 96.50 206 VAL A N 1
ATOM 1611 C CA . VAL A 1 206 ? -12.447 -2.119 24.525 1.00 96.50 206 VAL A CA 1
ATOM 1612 C C . VAL A 1 206 ? -12.742 -3.113 25.654 1.00 96.50 206 VAL A C 1
ATOM 1614 O O . VAL A 1 206 ? -13.887 -3.219 26.105 1.00 96.50 206 VAL A O 1
ATOM 1617 N N . PRO A 1 207 ? -11.731 -3.865 26.118 1.00 94.69 207 PRO A N 1
ATOM 1618 C CA . PRO A 1 207 ? -11.915 -4.844 27.179 1.00 94.69 207 PRO A CA 1
ATOM 1619 C C . PRO A 1 207 ? -12.449 -4.218 28.469 1.00 94.69 207 PRO A C 1
ATOM 1621 O O . PRO A 1 207 ? -12.018 -3.138 28.877 1.00 94.69 207 PRO A O 1
ATOM 1624 N N . GLY A 1 208 ? -13.381 -4.914 29.124 1.00 90.81 208 GLY A N 1
ATOM 1625 C CA . GLY A 1 208 ? -13.959 -4.494 30.407 1.00 90.81 208 GLY A CA 1
ATOM 1626 C C . GLY A 1 208 ? -14.936 -3.315 30.340 1.00 90.81 208 GLY A C 1
ATOM 1627 O O . GLY A 1 208 ? -15.333 -2.817 31.391 1.00 90.81 208 GLY A O 1
ATOM 1628 N N . ALA A 1 209 ? -15.313 -2.863 29.142 1.00 92.50 209 ALA A N 1
ATOM 1629 C CA . ALA A 1 209 ? -16.363 -1.870 28.950 1.00 92.50 209 ALA A CA 1
ATOM 1630 C C . ALA A 1 209 ? -17.686 -2.543 28.546 1.00 92.50 209 ALA A C 1
ATOM 1632 O O . ALA A 1 209 ? -17.683 -3.516 27.795 1.00 92.50 209 ALA A O 1
ATOM 1633 N N . GLU A 1 210 ? -18.806 -2.019 29.038 1.00 93.38 210 GLU A N 1
ATOM 1634 C CA . GLU A 1 210 ? -20.149 -2.573 28.810 1.00 93.38 210 GLU A CA 1
ATOM 1635 C C . GLU A 1 210 ? -20.948 -1.727 27.806 1.00 93.38 210 GLU A C 1
ATOM 1637 O O . GLU A 1 210 ? -20.721 -0.525 27.656 1.00 93.38 210 GLU A O 1
ATOM 1642 N N . GLU A 1 211 ? -21.902 -2.343 27.104 1.00 95.94 211 GLU A N 1
ATOM 1643 C CA . GLU A 1 211 ? -22.789 -1.634 26.174 1.00 95.94 211 GLU A CA 1
ATOM 1644 C C . GLU A 1 211 ? -23.545 -0.484 26.862 1.00 95.94 211 GLU A C 1
ATOM 1646 O O . GLU A 1 211 ? -24.099 -0.631 27.953 1.00 95.94 211 GLU A O 1
ATOM 1651 N N . GLY A 1 212 ? -23.576 0.678 26.206 1.00 94.25 212 GLY A N 1
ATOM 1652 C CA . GLY A 1 212 ? -24.165 1.913 26.724 1.00 94.25 212 GLY A CA 1
ATOM 1653 C C . GLY A 1 212 ? -23.201 2.771 27.547 1.00 94.25 212 GLY A C 1
ATOM 1654 O O . GLY A 1 212 ? -23.561 3.882 27.944 1.00 94.25 212 GLY A O 1
ATOM 1655 N N . GLU A 1 213 ? -21.975 2.308 27.800 1.00 93.88 213 GLU A N 1
ATOM 1656 C CA . GLU A 1 213 ? -20.969 3.102 28.493 1.00 93.88 213 GLU A CA 1
ATOM 1657 C C . GLU A 1 213 ? -20.275 4.102 27.569 1.00 93.88 213 GLU A C 1
ATOM 1659 O O . GLU A 1 213 ? -19.947 3.824 26.417 1.00 93.88 213 GLU A O 1
ATOM 1664 N N . THR A 1 214 ? -19.953 5.268 28.122 1.00 95.44 214 THR A N 1
ATOM 1665 C CA . THR A 1 214 ? -18.958 6.170 27.546 1.00 95.44 214 THR A CA 1
ATOM 1666 C C . THR A 1 214 ? -17.652 6.011 28.316 1.00 95.44 214 THR A C 1
ATOM 1668 O O . THR A 1 214 ? -17.626 6.105 29.548 1.00 95.44 214 THR A O 1
ATOM 1671 N N . ARG A 1 215 ? -16.558 5.742 27.598 1.00 92.06 215 ARG A N 1
ATOM 1672 C CA . ARG A 1 215 ? -15.229 5.517 28.175 1.00 92.06 215 ARG A CA 1
ATOM 1673 C C . ARG A 1 215 ? -14.183 6.357 27.465 1.00 92.06 215 ARG A C 1
ATOM 1675 O O . ARG A 1 215 ? -14.161 6.448 26.239 1.00 92.06 215 ARG A O 1
ATOM 1682 N N . ARG A 1 216 ? -13.266 6.928 28.244 1.00 96.19 216 ARG A N 1
ATOM 1683 C CA . ARG A 1 216 ? -12.003 7.437 27.716 1.00 96.19 216 ARG A CA 1
ATOM 1684 C C . ARG A 1 216 ? -11.053 6.256 27.561 1.00 96.19 216 ARG A C 1
ATOM 1686 O O . ARG A 1 216 ? -10.826 5.526 28.518 1.00 96.19 216 ARG A O 1
ATOM 1693 N N . VAL A 1 217 ? -10.517 6.069 26.364 1.00 96.69 217 VAL A N 1
ATOM 1694 C CA . VAL A 1 217 ? -9.679 4.919 26.010 1.00 96.69 217 VAL A CA 1
ATOM 1695 C C . VAL A 1 217 ? -8.394 5.379 25.336 1.00 96.69 217 VAL A C 1
ATOM 1697 O O . VAL A 1 217 ? -8.371 6.442 24.709 1.00 96.69 217 VAL A O 1
ATOM 1700 N N . ARG A 1 218 ? -7.334 4.574 25.435 1.00 97.56 218 ARG A N 1
ATOM 1701 C CA . ARG A 1 218 ? -6.102 4.705 24.651 1.00 97.56 218 ARG A CA 1
ATOM 1702 C C . ARG A 1 218 ? -6.032 3.575 23.636 1.00 97.56 218 ARG A C 1
ATOM 1704 O O . ARG A 1 218 ? -6.041 2.412 24.016 1.00 97.56 218 ARG A O 1
ATOM 1711 N N . VAL A 1 219 ? -5.921 3.914 22.358 1.00 97.50 219 VAL A N 1
ATOM 1712 C CA . VAL A 1 219 ? -5.760 2.939 21.271 1.00 97.50 219 VAL A CA 1
ATOM 1713 C C . VAL A 1 219 ? -4.393 2.275 21.398 1.00 97.50 219 VAL A C 1
ATOM 1715 O O . VAL A 1 219 ? -3.372 2.962 21.441 1.00 97.50 219 VAL A O 1
ATOM 1718 N N . THR A 1 220 ? -4.364 0.951 21.476 1.00 96.62 220 THR A N 1
ATOM 1719 C CA . THR A 1 220 ? -3.143 0.166 21.698 1.00 96.62 220 THR A CA 1
ATOM 1720 C C . THR A 1 220 ? -2.627 -0.468 20.416 1.00 96.62 220 THR A C 1
ATOM 1722 O O . THR A 1 220 ? -1.417 -0.483 20.202 1.00 96.62 220 THR A O 1
ATOM 1725 N N . ASP A 1 221 ? -3.525 -0.924 19.543 1.00 95.75 221 ASP A N 1
ATOM 1726 C CA . ASP A 1 221 ? -3.176 -1.527 18.258 1.00 95.75 221 ASP A CA 1
ATOM 1727 C C . ASP A 1 221 ? -4.238 -1.221 17.194 1.00 95.75 221 ASP A C 1
ATOM 1729 O O . ASP A 1 221 ? -5.424 -1.048 17.493 1.00 95.75 221 ASP A O 1
ATOM 1733 N N . VAL A 1 222 ? -3.803 -1.131 15.940 1.00 96.31 222 VAL A N 1
ATOM 1734 C CA . VAL A 1 222 ? -4.646 -0.775 14.793 1.00 96.31 222 VAL A CA 1
ATOM 1735 C C . VAL A 1 222 ? -4.373 -1.770 13.674 1.00 96.31 222 VAL A C 1
ATOM 1737 O O . VAL A 1 222 ? -3.251 -1.863 13.181 1.00 96.31 222 VAL A O 1
ATOM 1740 N N . LYS A 1 223 ? -5.408 -2.509 13.273 1.00 96.19 223 LYS A N 1
ATOM 1741 C CA . LYS A 1 223 ? -5.415 -3.383 12.096 1.00 96.19 223 LYS A CA 1
ATOM 1742 C C . LYS A 1 223 ? -6.223 -2.726 10.981 1.00 96.19 223 LYS A C 1
ATOM 1744 O O . LYS A 1 223 ? -6.940 -1.762 11.228 1.00 96.19 223 LYS A O 1
ATOM 1749 N N . PRO A 1 224 ? -6.164 -3.240 9.745 1.00 94.62 224 PRO A N 1
ATOM 1750 C CA . PRO A 1 224 ? -6.911 -2.641 8.647 1.00 94.62 224 PRO A CA 1
ATOM 1751 C C . PRO A 1 224 ? -8.413 -2.451 8.899 1.00 94.62 224 PRO A C 1
ATOM 1753 O O . PRO A 1 224 ? -8.967 -1.418 8.541 1.00 94.62 224 PRO A O 1
ATOM 1756 N N . ASN A 1 225 ? -9.064 -3.423 9.545 1.00 92.81 225 ASN A N 1
ATOM 1757 C CA . ASN A 1 225 ? -10.525 -3.449 9.702 1.00 92.81 225 ASN A CA 1
ATOM 1758 C C . ASN A 1 225 ? -11.005 -3.322 11.158 1.00 92.81 225 ASN A C 1
ATOM 1760 O O . ASN A 1 225 ? -12.206 -3.207 11.402 1.00 92.81 225 ASN A O 1
ATOM 1764 N N . PHE A 1 226 ? -10.094 -3.391 12.131 1.00 95.44 226 PHE A N 1
ATOM 1765 C CA . PHE A 1 226 ? -10.427 -3.310 13.550 1.00 95.44 226 PHE A CA 1
ATOM 1766 C C . PHE A 1 226 ? -9.215 -2.909 14.386 1.00 95.44 226 PHE A C 1
ATOM 1768 O O . PHE A 1 226 ? -8.074 -3.099 13.981 1.00 95.44 226 PHE A O 1
ATOM 1775 N N . GLY A 1 227 ? -9.436 -2.361 15.572 1.00 96.69 227 GLY A N 1
ATOM 1776 C CA . GLY A 1 227 ? -8.365 -2.023 16.503 1.00 96.69 227 GLY A CA 1
ATOM 1777 C C . GLY A 1 227 ? -8.689 -2.443 17.922 1.00 96.69 227 GLY A C 1
ATOM 1778 O O . GLY A 1 227 ? -9.793 -2.897 18.221 1.00 96.69 227 GLY A O 1
ATOM 1779 N N . PHE A 1 228 ? -7.729 -2.204 18.801 1.00 97.12 228 PHE A N 1
ATOM 1780 C CA . PHE A 1 228 ? -7.861 -2.424 20.231 1.00 97.12 228 PHE A CA 1
ATOM 1781 C C . PHE A 1 228 ? -7.580 -1.127 20.972 1.00 97.12 228 PHE A C 1
ATOM 1783 O O . PHE A 1 228 ? -6.725 -0.330 20.571 1.00 97.12 228 PHE A O 1
ATOM 1790 N N . ALA A 1 229 ? -8.306 -0.909 22.057 1.00 97.38 229 ALA A N 1
ATOM 1791 C CA . ALA A 1 229 ? -8.055 0.176 22.977 1.00 97.38 229 ALA A CA 1
ATOM 1792 C C . ALA A 1 229 ? -8.281 -0.286 24.411 1.00 97.38 229 ALA A C 1
ATOM 1794 O O . ALA A 1 229 ? -9.117 -1.139 24.682 1.00 97.38 229 ALA A O 1
ATOM 1795 N N . GLU A 1 230 ? -7.545 0.310 25.335 1.00 96.12 230 GLU A N 1
ATOM 1796 C CA . GLU A 1 230 ? -7.693 0.052 26.762 1.00 96.12 230 GLU A CA 1
ATOM 1797 C C . GLU A 1 230 ? -8.371 1.253 27.426 1.00 96.12 230 GLU A C 1
ATOM 1799 O O . GLU A 1 230 ? -8.036 2.398 27.088 1.00 96.12 230 GLU A O 1
ATOM 1804 N N . PRO A 1 231 ? -9.314 1.037 28.360 1.00 94.44 231 PRO A N 1
ATOM 1805 C CA . PRO A 1 231 ? -9.818 2.105 29.210 1.00 94.44 231 PRO A CA 1
ATOM 1806 C C . PRO A 1 231 ? -8.669 2.838 29.905 1.00 94.44 231 PRO A C 1
ATOM 1808 O O . PRO A 1 231 ? -7.742 2.229 30.436 1.00 94.44 231 PRO A O 1
ATOM 1811 N N . ILE A 1 232 ? -8.732 4.165 29.900 1.00 92.56 232 ILE A N 1
ATOM 1812 C CA . ILE A 1 232 ? -7.895 4.985 30.767 1.00 92.56 232 ILE A CA 1
ATOM 1813 C C . ILE A 1 232 ? -8.710 5.164 32.039 1.00 92.56 232 ILE A C 1
ATOM 1815 O O . ILE A 1 232 ? -9.613 6.004 32.076 1.00 92.56 232 ILE A O 1
ATOM 1819 N N . ASP A 1 233 ? -8.435 4.341 33.048 1.00 74.50 233 ASP A N 1
ATOM 1820 C CA . ASP A 1 233 ? -9.033 4.526 34.366 1.00 74.50 233 ASP A CA 1
ATOM 1821 C C . ASP A 1 233 ? -8.748 5.955 34.846 1.00 74.50 233 ASP A C 1
ATOM 1823 O O . ASP A 1 233 ? -7.615 6.442 34.780 1.00 74.50 233 ASP A O 1
ATOM 1827 N N . GLY A 1 234 ? -9.800 6.652 35.278 1.00 57.62 234 GLY A N 1
ATOM 1828 C CA . GLY A 1 234 ? -9.648 7.940 35.938 1.00 57.62 234 GLY A CA 1
ATOM 1829 C C . GLY A 1 234 ? -8.955 7.735 37.281 1.00 57.62 234 GLY A C 1
ATOM 1830 O O . GLY A 1 234 ? -9.429 6.941 38.092 1.00 57.62 234 GLY A O 1
ATOM 1831 N N . GLU A 1 235 ? -7.844 8.439 37.503 1.00 35.31 235 GLU A N 1
ATOM 1832 C CA . GLU A 1 235 ? -7.356 8.718 38.862 1.00 35.31 235 GLU A CA 1
ATOM 1833 C C . GLU A 1 235 ? -8.439 9.394 39.718 1.00 35.31 235 GLU A C 1
ATOM 1835 O O . GLU A 1 235 ? -9.189 10.246 39.178 1.00 35.31 235 GLU A O 1
#

Secondary structure (DSSP, 8-state):
--HHHHHHHHHHHTT-SSTHHHHHHHHHHHH----TT--EEEEESS-----TTEEEEES-TTSHHHHHHHHHHTT-SSS--EEEEEE---PPP-S-HHHHHHHHHHHHHHHHHHHHHHEEEEEEEEEEEE-STTHHHHHHHHHTTEEEEEEE--TTS-TT--EEEEEEEEE---S--TT-EEEEEEEEE-TTS-EEE-GGG-EEEETT--TT-EEEEEEEEE-SSEEEEEE----

Radius of gyration: 21.37 Å; chains: 1; bounding box: 52×33×66 Å